Protein AF-A0A7Y5E1T5-F1 (afdb_monomer_lite)

Secondary structure (DSSP, 8-state):
-----EEES------TT-EEEEEEEEEEETTTEEEEEEEEEEEEPP-SHHHHHHHIIIIISTT--HHHHHHHHHHHGGGHHHHHHH-GGGGGGSTT--HHHHHHHHHHHHHHHHHHHHHHHHHHTT--HHHHHHHHHHHGGGHHHHHHH-GGGHHHHSTT--HHHHHHHHHHTT--TT-HHHHHHHH--

Structure (mmCIF, N/CA/C/O backbone):
data_AF-A0A7Y5E1T5-F1
#
_entry.id   AF-A0A7Y5E1T5-F1
#
loop_
_atom_site.group_PDB
_atom_site.id
_atom_site.type_symbol
_atom_site.label_atom_id
_atom_site.label_alt_id
_atom_site.label_comp_id
_atom_site.label_asym_id
_atom_site.label_entity_id
_atom_site.label_seq_id
_atom_site.pdbx_PDB_ins_code
_atom_site.Cartn_x
_atom_site.Cartn_y
_atom_site.Cartn_z
_atom_site.occupancy
_atom_site.B_iso_or_equiv
_atom_site.auth_seq_id
_atom_site.auth_comp_id
_atom_site.auth_asym_id
_atom_site.auth_atom_id
_atom_site.pdbx_PDB_model_num
ATOM 1 N N . MET A 1 1 ? 22.826 4.743 22.386 1.00 35.72 1 MET A N 1
ATOM 2 C CA . MET A 1 1 ? 22.720 5.719 21.277 1.00 35.72 1 MET A CA 1
ATOM 3 C C . MET A 1 1 ? 22.064 5.004 20.104 1.00 35.72 1 MET A C 1
ATOM 5 O O . MET A 1 1 ? 22.474 3.894 19.812 1.00 35.72 1 MET A O 1
ATOM 9 N N . LYS A 1 2 ? 20.980 5.535 19.522 1.00 45.78 2 LYS A N 1
ATOM 10 C CA . LYS A 1 2 ? 20.360 4.932 18.326 1.00 45.78 2 LYS A CA 1
ATOM 11 C C . LYS A 1 2 ? 21.084 5.485 17.104 1.00 45.78 2 LYS A C 1
ATOM 13 O O . LYS A 1 2 ? 20.938 6.677 16.843 1.00 45.78 2 LYS A O 1
ATOM 18 N N . ASP A 1 3 ? 21.814 4.642 16.381 1.00 60.47 3 ASP A N 1
ATOM 19 C CA . ASP A 1 3 ? 22.345 4.986 15.061 1.00 60.47 3 ASP A CA 1
ATOM 20 C C . ASP A 1 3 ? 21.178 5.340 14.139 1.00 60.47 3 ASP A C 1
ATOM 22 O O . ASP A 1 3 ? 20.366 4.497 13.750 1.00 60.47 3 ASP A O 1
ATOM 26 N N . ARG A 1 4 ? 21.027 6.635 13.865 1.00 72.38 4 ARG A N 1
ATOM 27 C CA . ARG A 1 4 ? 20.029 7.158 12.938 1.00 72.38 4 ARG A CA 1
ATOM 28 C C . ARG A 1 4 ? 20.691 7.273 11.574 1.00 72.38 4 ARG A C 1
ATOM 30 O O . ARG A 1 4 ? 21.606 8.067 11.406 1.00 72.38 4 ARG A O 1
ATOM 37 N N . VAL A 1 5 ? 20.204 6.501 10.610 1.00 81.19 5 VAL A N 1
ATOM 38 C CA . VAL A 1 5 ? 20.618 6.601 9.207 1.00 81.19 5 VAL A CA 1
ATOM 39 C C . VAL A 1 5 ? 19.628 7.496 8.468 1.00 81.19 5 VAL A C 1
ATOM 41 O O . VAL A 1 5 ? 18.416 7.277 8.538 1.00 81.19 5 VAL A O 1
ATOM 44 N N . THR A 1 6 ? 20.136 8.504 7.759 1.00 84.50 6 THR A N 1
ATOM 45 C CA . THR A 1 6 ? 19.318 9.371 6.902 1.00 84.50 6 THR A CA 1
ATOM 46 C C . THR A 1 6 ? 18.981 8.633 5.617 1.00 84.50 6 THR A C 1
ATOM 48 O O . THR A 1 6 ? 19.869 8.177 4.900 1.00 84.50 6 THR A O 1
ATOM 51 N N . VAL A 1 7 ? 17.693 8.521 5.313 1.00 85.56 7 VAL A N 1
ATOM 52 C CA . VAL A 1 7 ? 17.201 7.827 4.123 1.00 85.56 7 VAL A CA 1
ATOM 53 C C . VAL A 1 7 ? 16.749 8.855 3.090 1.00 85.56 7 VAL A C 1
ATOM 55 O O . VAL A 1 7 ? 15.948 9.733 3.408 1.00 85.56 7 VAL A O 1
ATOM 58 N N . VAL A 1 8 ? 17.250 8.745 1.858 1.00 85.50 8 VAL A N 1
ATOM 59 C CA . VAL A 1 8 ? 16.974 9.690 0.762 1.00 85.50 8 VAL A CA 1
ATOM 60 C C . VAL A 1 8 ? 16.458 8.972 -0.485 1.00 85.50 8 VAL A C 1
ATOM 62 O O . VAL A 1 8 ? 16.856 7.846 -0.782 1.00 85.50 8 VAL A O 1
ATOM 65 N N . GLY A 1 9 ? 15.587 9.633 -1.248 1.00 80.50 9 GLY A N 1
ATOM 66 C CA . GLY A 1 9 ? 15.014 9.108 -2.491 1.00 80.50 9 GLY A CA 1
ATOM 67 C C . GLY A 1 9 ? 13.487 9.059 -2.479 1.00 80.50 9 GLY A C 1
ATOM 68 O O . GLY A 1 9 ? 12.836 9.580 -1.577 1.00 80.50 9 GLY A O 1
ATOM 69 N N . THR A 1 10 ? 12.909 8.447 -3.511 1.00 76.56 10 THR A N 1
ATOM 70 C CA . THR A 1 10 ? 11.454 8.307 -3.644 1.00 76.56 10 THR A CA 1
ATOM 71 C C . THR A 1 10 ? 10.973 7.064 -2.904 1.00 76.56 10 THR A C 1
ATOM 73 O O . THR A 1 10 ? 11.422 5.956 -3.194 1.00 76.56 10 THR A O 1
ATOM 76 N N . MET A 1 11 ? 10.030 7.245 -1.985 1.00 71.06 11 MET A N 1
ATOM 77 C CA . MET A 1 11 ? 9.319 6.167 -1.298 1.00 71.06 11 MET A CA 1
ATOM 78 C C . MET A 1 11 ? 7.832 6.228 -1.662 1.00 71.06 11 MET A C 1
ATOM 80 O O . MET A 1 11 ? 7.339 7.326 -1.934 1.00 71.06 11 MET A O 1
ATOM 84 N N . PRO A 1 12 ? 7.111 5.088 -1.662 1.00 66.44 12 PRO A N 1
ATOM 85 C CA . PRO A 1 12 ? 5.653 5.116 -1.720 1.00 66.44 12 PRO A CA 1
ATOM 86 C C . PRO A 1 12 ? 5.092 5.947 -0.551 1.00 66.44 12 PRO A C 1
ATOM 88 O O . PRO A 1 12 ? 5.813 6.196 0.419 1.00 66.44 12 PRO A O 1
ATOM 91 N N . PRO A 1 13 ? 3.822 6.383 -0.604 1.00 65.50 13 PRO A N 1
ATOM 92 C CA . PRO A 1 13 ? 3.177 7.007 0.544 1.00 65.50 13 PRO A CA 1
ATOM 93 C C . PRO A 1 13 ? 3.252 6.054 1.741 1.00 65.50 13 PRO A C 1
ATOM 95 O O . PRO A 1 13 ? 2.673 4.972 1.710 1.00 65.50 13 PRO A O 1
ATOM 98 N N . LEU A 1 14 ? 4.013 6.432 2.767 1.00 69.56 14 LEU A N 1
ATOM 99 C CA . LEU A 1 14 ? 4.167 5.658 3.994 1.00 69.56 14 LEU A CA 1
ATOM 100 C C . LEU A 1 14 ? 3.465 6.413 5.123 1.00 69.56 14 LEU A C 1
ATOM 102 O O . LEU A 1 14 ? 3.930 7.492 5.504 1.00 69.56 14 LEU A O 1
ATOM 106 N N . PRO A 1 15 ? 2.359 5.882 5.667 1.00 63.88 15 PRO A N 1
ATOM 107 C CA . PRO A 1 15 ? 1.693 6.494 6.805 1.00 63.88 15 PRO A CA 1
ATOM 108 C C . PRO A 1 15 ? 2.629 6.587 8.015 1.00 63.88 15 PRO A C 1
ATOM 110 O O . PRO A 1 15 ? 3.468 5.708 8.243 1.00 63.88 15 PRO A O 1
ATOM 113 N N . SER A 1 16 ? 2.479 7.632 8.829 1.00 62.94 16 SER A N 1
ATOM 114 C CA . SER A 1 16 ? 3.271 7.768 10.056 1.00 62.94 16 SER A CA 1
ATOM 115 C C . SER A 1 16 ? 3.039 6.578 10.994 1.00 62.94 16 SER A C 1
ATOM 117 O O . SER A 1 16 ? 1.910 6.134 11.185 1.00 62.94 16 SER A O 1
ATOM 119 N N . GLY A 1 17 ? 4.115 6.047 11.581 1.00 62.16 17 GLY A N 1
ATOM 120 C CA . GLY A 1 17 ? 4.066 4.854 12.439 1.00 62.16 17 GLY A CA 1
ATOM 121 C C . GLY A 1 17 ? 4.188 3.520 11.695 1.00 62.16 17 GLY A C 1
ATOM 122 O O . GLY A 1 17 ? 4.316 2.481 12.343 1.00 62.16 17 GLY A O 1
ATOM 123 N N . THR A 1 18 ? 4.227 3.544 10.364 1.00 68.00 18 THR A N 1
ATOM 124 C CA . THR A 1 18 ? 4.447 2.358 9.535 1.00 68.00 18 THR A CA 1
ATOM 125 C C . THR A 1 18 ? 5.878 1.847 9.679 1.00 68.00 18 THR A C 1
ATOM 127 O O . THR A 1 18 ? 6.845 2.596 9.523 1.00 68.00 18 THR A O 1
ATOM 130 N N . ARG A 1 19 ? 6.036 0.549 9.963 1.00 73.25 19 ARG A N 1
ATOM 131 C CA . ARG A 1 19 ? 7.350 -0.100 9.910 1.00 73.25 19 ARG A CA 1
ATOM 132 C C . ARG A 1 19 ? 7.650 -0.470 8.470 1.00 73.25 19 ARG A C 1
ATOM 134 O O . ARG A 1 19 ? 6.838 -1.105 7.808 1.00 73.25 19 ARG A O 1
ATOM 141 N N . VAL A 1 20 ? 8.839 -0.126 8.001 1.00 77.25 20 VAL A N 1
ATOM 142 C CA . VAL A 1 20 ? 9.270 -0.441 6.641 1.00 77.25 20 VAL A CA 1
ATOM 143 C C . VAL A 1 20 ? 10.625 -1.120 6.648 1.00 77.25 20 VAL A C 1
ATOM 145 O O . VAL A 1 20 ? 11.505 -0.790 7.442 1.00 77.25 20 VAL A O 1
ATOM 148 N N . ARG A 1 21 ? 10.794 -2.075 5.740 1.00 80.31 21 ARG A N 1
ATOM 149 C CA . ARG A 1 21 ? 12.091 -2.610 5.351 1.00 80.31 21 ARG A CA 1
ATOM 150 C C . ARG A 1 21 ? 12.575 -1.817 4.149 1.00 80.31 21 ARG A C 1
ATOM 152 O O . ARG A 1 21 ? 11.933 -1.830 3.102 1.00 80.31 21 ARG A O 1
ATOM 159 N N . ILE A 1 22 ? 13.715 -1.157 4.300 1.00 84.38 22 ILE A N 1
ATOM 160 C CA . ILE A 1 22 ? 14.338 -0.373 3.235 1.00 84.38 22 ILE A CA 1
ATOM 161 C C . ILE A 1 22 ? 15.554 -1.135 2.722 1.00 84.38 22 ILE A C 1
ATOM 163 O O . ILE A 1 22 ? 16.387 -1.581 3.511 1.00 84.38 22 ILE A O 1
ATOM 167 N N . ARG A 1 23 ? 15.654 -1.288 1.401 1.00 82.81 23 ARG A N 1
ATOM 168 C CA . ARG A 1 23 ? 16.891 -1.684 0.723 1.00 82.81 23 ARG A CA 1
ATOM 169 C C . ARG A 1 23 ? 17.396 -0.495 -0.075 1.00 82.81 23 ARG A C 1
ATOM 171 O O . ARG A 1 23 ? 16.626 0.179 -0.760 1.00 82.81 23 ARG A O 1
ATOM 178 N N . GLY A 1 24 ? 18.691 -0.237 0.014 1.00 86.75 24 GLY A N 1
ATOM 179 C CA . GLY A 1 24 ? 19.297 0.934 -0.594 1.00 86.75 24 GLY A CA 1
ATOM 180 C C . GLY A 1 24 ? 20.801 0.803 -0.746 1.00 86.75 24 GLY A C 1
ATOM 181 O O . GLY A 1 24 ? 21.401 -0.157 -0.266 1.00 86.75 24 GLY A O 1
ATOM 182 N N . LEU A 1 25 ? 21.387 1.787 -1.418 1.00 85.12 25 LEU A N 1
ATOM 183 C CA . LEU A 1 25 ? 22.833 1.943 -1.527 1.00 85.12 25 LEU A CA 1
ATOM 184 C C . LEU A 1 25 ? 23.300 2.924 -0.463 1.00 85.12 25 LEU A C 1
ATOM 186 O O . LEU A 1 25 ? 22.704 3.990 -0.299 1.00 85.12 25 LEU A O 1
ATOM 190 N N . HIS A 1 26 ? 24.365 2.570 0.244 1.00 86.75 26 HIS A N 1
ATOM 191 C CA . HIS A 1 26 ? 25.031 3.508 1.131 1.00 86.75 26 HIS A CA 1
ATOM 192 C C . HIS A 1 26 ? 25.815 4.506 0.279 1.00 86.75 26 HIS A C 1
ATOM 194 O O . HIS A 1 26 ? 26.603 4.108 -0.579 1.00 86.75 26 HIS A O 1
ATOM 200 N N . VAL A 1 27 ? 25.566 5.794 0.483 1.00 86.69 27 VAL A N 1
ATOM 201 C CA . VAL A 1 27 ? 26.198 6.885 -0.260 1.00 86.69 27 VAL A CA 1
ATOM 202 C C . VAL A 1 27 ? 26.738 7.885 0.749 1.00 86.69 27 VAL A C 1
ATOM 204 O O . VAL A 1 27 ? 26.113 8.136 1.777 1.00 86.69 27 VAL A O 1
ATOM 207 N N . VAL A 1 28 ? 27.908 8.446 0.474 1.00 83.94 28 VAL A N 1
ATOM 208 C CA . VAL A 1 28 ? 28.471 9.528 1.282 1.00 83.94 28 VAL A CA 1
ATOM 209 C C . VAL A 1 28 ? 28.344 10.805 0.470 1.00 83.94 28 VAL A C 1
ATOM 211 O O . VAL A 1 28 ? 28.978 10.943 -0.573 1.00 83.94 28 VAL A O 1
ATOM 214 N N . ASP A 1 29 ? 27.482 11.706 0.926 1.00 80.75 29 ASP A N 1
ATOM 215 C CA . ASP A 1 29 ? 27.334 13.034 0.345 1.00 80.75 29 ASP A CA 1
ATOM 216 C C . ASP A 1 29 ? 28.339 13.995 0.993 1.00 80.75 29 ASP A C 1
ATOM 218 O O . ASP A 1 29 ? 28.502 14.009 2.215 1.00 80.75 29 ASP A O 1
ATOM 222 N N . ALA A 1 30 ? 29.012 14.814 0.183 1.00 76.88 30 ALA A N 1
ATOM 223 C CA . ALA A 1 30 ? 30.061 15.718 0.658 1.00 76.88 30 ALA A CA 1
ATOM 224 C C . ALA A 1 30 ? 29.550 16.796 1.634 1.00 76.88 30 ALA A C 1
ATOM 226 O O . ALA A 1 30 ? 30.324 17.313 2.437 1.00 76.88 30 ALA A O 1
ATOM 227 N N . LYS A 1 31 ? 28.256 17.137 1.579 1.00 81.25 31 LYS A N 1
ATOM 228 C CA . LYS A 1 31 ? 27.620 18.166 2.413 1.00 81.25 31 LYS A CA 1
ATOM 229 C C . LYS A 1 31 ? 26.794 17.568 3.552 1.00 81.25 31 LYS A C 1
ATOM 231 O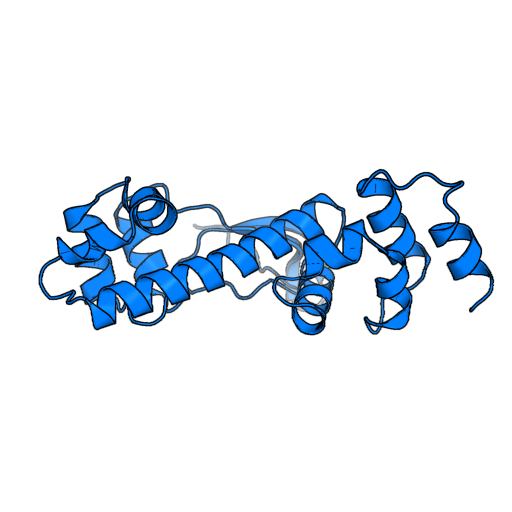 O . LYS A 1 31 ? 26.687 18.176 4.615 1.00 81.25 31 LYS A O 1
ATOM 236 N N . HIS A 1 32 ? 26.197 16.398 3.335 1.00 75.00 32 HIS A N 1
ATOM 237 C CA . HIS A 1 32 ? 25.220 15.795 4.247 1.00 75.00 32 HIS A CA 1
ATOM 238 C C . HIS A 1 32 ? 25.686 14.493 4.915 1.00 75.00 32 HIS A C 1
ATOM 240 O O . HIS A 1 32 ? 24.965 13.951 5.755 1.00 75.00 32 HIS A O 1
ATOM 246 N N . GLY A 1 33 ? 26.885 14.006 4.589 1.00 83.19 33 GLY A N 1
ATOM 247 C CA . GLY A 1 33 ? 27.471 12.816 5.195 1.00 83.19 33 GLY A CA 1
ATOM 248 C C . GLY A 1 33 ? 26.815 11.519 4.721 1.00 83.19 33 GLY A C 1
ATOM 249 O O . GLY A 1 33 ? 26.362 11.401 3.584 1.00 83.19 33 GLY A O 1
ATOM 250 N N . SER A 1 34 ? 26.805 10.505 5.587 1.00 86.62 34 SER A N 1
ATOM 251 C CA . SER A 1 34 ? 26.320 9.169 5.237 1.00 86.6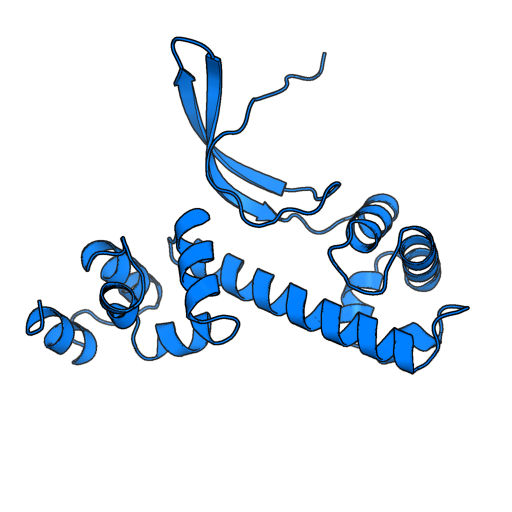2 34 SER A CA 1
ATOM 252 C C . SER A 1 34 ? 24.797 9.127 5.079 1.00 86.62 34 SER A C 1
ATOM 254 O O . SER A 1 34 ? 24.041 9.489 5.984 1.00 86.62 34 SER A O 1
ATOM 256 N N . GLN A 1 35 ? 24.349 8.664 3.915 1.00 89.88 35 GLN A N 1
ATOM 257 C CA . GLN A 1 35 ? 22.947 8.534 3.548 1.00 89.88 35 GLN A CA 1
ATOM 258 C C . GLN A 1 35 ? 22.677 7.162 2.932 1.00 89.88 35 GLN A C 1
ATOM 260 O O . GLN A 1 35 ? 23.523 6.569 2.263 1.00 89.88 35 GLN A O 1
ATOM 265 N N . LEU A 1 36 ? 21.456 6.668 3.108 1.00 87.88 36 LEU A N 1
ATOM 266 C CA . LEU A 1 36 ? 20.961 5.486 2.417 1.00 87.88 36 LEU A CA 1
ATOM 267 C C . LEU A 1 36 ? 20.043 5.923 1.273 1.00 87.88 36 LEU A C 1
ATOM 269 O O . LEU A 1 36 ? 18.921 6.379 1.504 1.00 87.88 36 LEU A O 1
ATOM 273 N N . LYS A 1 37 ? 20.505 5.763 0.031 1.00 86.50 37 LYS A N 1
ATOM 274 C CA . LYS A 1 37 ? 19.691 6.007 -1.163 1.00 86.50 37 LYS A CA 1
ATOM 275 C C . LYS A 1 37 ? 18.749 4.828 -1.391 1.00 86.50 37 LYS A C 1
ATOM 277 O O . LYS A 1 37 ? 19.206 3.719 -1.669 1.00 86.50 37 LYS A O 1
ATOM 282 N N . VAL A 1 38 ? 17.443 5.064 -1.280 1.00 87.12 38 VAL A N 1
ATOM 283 C CA . VAL A 1 38 ? 16.403 4.026 -1.379 1.00 87.12 38 VAL A CA 1
ATOM 284 C C . VAL A 1 38 ? 16.355 3.425 -2.782 1.00 87.12 38 VAL A C 1
ATOM 286 O O . VAL A 1 38 ? 16.214 4.144 -3.771 1.00 87.12 38 VAL A O 1
ATOM 289 N N . LEU A 1 39 ? 16.414 2.095 -2.852 1.00 77.88 39 LEU A N 1
ATOM 290 C CA . LEU A 1 39 ? 16.099 1.311 -4.048 1.00 77.88 39 LEU A CA 1
ATOM 291 C C . LEU A 1 39 ? 14.699 0.696 -3.944 1.00 77.88 39 LEU A C 1
ATOM 293 O O . LEU A 1 39 ? 13.920 0.762 -4.897 1.00 77.88 39 LEU A O 1
ATOM 297 N N . SER A 1 40 ? 14.362 0.151 -2.773 1.00 73.50 40 SER A N 1
ATOM 298 C CA . SER A 1 40 ? 13.023 -0.341 -2.461 1.00 73.50 40 SER A CA 1
ATOM 299 C C . SER A 1 40 ? 12.652 -0.075 -1.004 1.00 73.50 40 SER A C 1
ATOM 301 O O . SER A 1 40 ? 13.503 -0.043 -0.111 1.00 73.50 40 SER A O 1
ATOM 303 N N . ALA A 1 41 ? 11.357 0.116 -0.773 1.00 76.69 41 ALA A N 1
ATOM 304 C CA . ALA A 1 41 ? 10.769 0.228 0.550 1.00 76.69 41 ALA A CA 1
ATOM 305 C C . ALA A 1 41 ? 9.539 -0.678 0.586 1.00 76.69 41 ALA A C 1
ATOM 307 O O . ALA A 1 41 ? 8.572 -0.454 -0.144 1.00 76.69 41 ALA A O 1
ATOM 308 N N . THR A 1 42 ? 9.606 -1.714 1.416 1.00 69.12 42 THR A N 1
ATOM 309 C CA . THR A 1 42 ? 8.521 -2.672 1.611 1.00 69.12 42 THR A CA 1
ATOM 310 C C . THR A 1 42 ? 7.945 -2.467 2.993 1.00 69.12 42 THR A C 1
ATOM 312 O O . THR A 1 42 ? 8.663 -2.504 3.994 1.00 69.12 42 THR A O 1
ATOM 315 N N . GLU A 1 43 ? 6.643 -2.255 3.058 1.00 71.12 43 GLU A N 1
ATOM 316 C CA . GLU A 1 43 ? 5.960 -2.147 4.329 1.00 71.12 43 GLU A CA 1
ATOM 317 C C . GLU A 1 43 ? 5.953 -3.489 5.064 1.00 71.12 43 GLU A C 1
ATOM 319 O O . GLU A 1 43 ? 5.602 -4.527 4.506 1.00 71.12 43 GLU A O 1
ATOM 324 N N . LEU A 1 44 ? 6.365 -3.462 6.329 1.00 66.19 44 LEU A N 1
ATOM 325 C CA . LEU A 1 44 ? 6.263 -4.601 7.223 1.00 66.19 44 LEU A CA 1
ATOM 326 C C . LEU A 1 44 ? 4.949 -4.474 7.977 1.00 66.19 44 LEU A C 1
ATOM 328 O O . LEU A 1 44 ? 4.775 -3.541 8.765 1.00 66.19 44 LEU A O 1
ATOM 332 N N . GLY A 1 45 ? 4.059 -5.444 7.762 1.00 62.06 45 GLY A N 1
ATOM 333 C CA . GLY A 1 45 ? 2.825 -5.548 8.524 1.00 62.06 45 GLY A CA 1
ATOM 334 C C . GLY A 1 45 ? 3.096 -5.448 10.035 1.00 62.06 45 GLY A C 1
ATOM 335 O O . GLY A 1 45 ? 4.133 -5.917 10.539 1.00 62.06 45 GLY A O 1
ATOM 336 N N . PRO A 1 46 ? 2.214 -4.783 10.790 1.00 65.75 46 PRO A N 1
ATOM 337 C CA . PRO A 1 46 ? 2.329 -4.768 12.235 1.00 65.75 46 PRO A CA 1
ATOM 338 C C . PRO A 1 46 ? 2.208 -6.199 12.776 1.00 65.75 46 PRO A C 1
ATOM 340 O O . PRO A 1 46 ? 1.309 -6.946 12.418 1.00 65.75 46 PRO A O 1
ATOM 343 N N . SER A 1 47 ? 3.145 -6.578 13.642 1.00 68.69 47 SER A N 1
ATOM 344 C CA . SER A 1 47 ? 3.195 -7.894 14.299 1.00 68.69 47 SER A CA 1
ATOM 345 C C . SER A 1 47 ? 2.854 -7.797 15.788 1.00 68.69 47 SER A C 1
ATOM 347 O O . SER A 1 47 ? 3.111 -8.717 16.554 1.00 68.69 47 SER A O 1
ATOM 349 N N . THR A 1 48 ? 2.366 -6.633 16.217 1.00 81.94 48 THR A N 1
ATOM 350 C CA . THR A 1 48 ? 2.014 -6.318 17.601 1.00 81.94 48 THR A CA 1
ATOM 351 C C . THR A 1 48 ? 0.713 -5.526 17.610 1.00 81.94 48 THR A C 1
ATOM 353 O O . THR A 1 48 ? 0.442 -4.776 16.670 1.00 81.94 48 THR A O 1
ATOM 356 N N . LEU A 1 49 ? -0.060 -5.642 18.693 1.00 85.94 49 LEU A N 1
ATOM 357 C CA . LEU A 1 49 ? -1.316 -4.903 18.874 1.00 85.94 49 LEU A CA 1
ATOM 358 C C . LEU A 1 49 ? -1.098 -3.387 18.775 1.00 85.94 49 LEU A C 1
ATOM 360 O O . LEU A 1 49 ? -1.737 -2.714 17.977 1.00 85.94 49 LEU A O 1
ATOM 364 N N . HIS A 1 50 ? -0.083 -2.864 19.470 1.00 84.12 50 HIS A N 1
ATOM 365 C CA . HIS A 1 50 ? 0.264 -1.442 19.388 1.00 84.12 50 HIS A CA 1
ATOM 366 C C . HIS A 1 50 ? 0.652 -0.996 17.965 1.00 84.12 50 HIS A C 1
ATOM 368 O O . HIS A 1 50 ? 0.371 0.130 17.555 1.00 84.12 50 HIS A O 1
ATOM 374 N N . GLY A 1 51 ? 1.308 -1.874 17.199 1.00 81.12 51 GLY A N 1
ATOM 375 C CA . GLY A 1 51 ? 1.620 -1.616 15.797 1.00 81.12 51 GLY A CA 1
ATOM 376 C C . GLY A 1 51 ? 0.363 -1.549 14.930 1.00 81.12 51 GLY A C 1
ATOM 377 O O . GLY A 1 51 ? 0.279 -0.675 14.072 1.00 81.12 51 GLY A O 1
ATOM 378 N N . LEU A 1 52 ? -0.607 -2.439 15.170 1.00 86.12 52 LEU A N 1
ATOM 379 C CA . LEU A 1 52 ? -1.892 -2.462 14.465 1.00 86.12 52 LEU A CA 1
ATOM 380 C C . LEU A 1 52 ? -2.687 -1.186 14.732 1.00 86.12 52 LEU A C 1
ATOM 382 O O . LEU A 1 52 ? -3.152 -0.552 13.788 1.00 86.12 52 LEU A O 1
ATOM 386 N N . GLU A 1 53 ? -2.771 -0.765 15.996 1.00 90.12 53 GLU A N 1
ATOM 387 C CA . GLU A 1 53 ? -3.469 0.464 16.384 1.00 90.12 53 GLU A CA 1
ATOM 388 C C . GLU A 1 53 ? -2.867 1.692 15.701 1.00 90.12 53 GLU A C 1
ATOM 390 O O . GLU A 1 53 ? -3.589 2.502 15.116 1.00 90.12 53 GLU A O 1
ATOM 395 N N . LYS A 1 54 ? -1.533 1.823 15.732 1.00 85.12 54 LYS A N 1
ATOM 396 C CA . LYS A 1 54 ? -0.847 2.934 15.061 1.00 85.12 54 LYS A CA 1
ATOM 397 C C . LYS A 1 54 ? -1.056 2.912 13.560 1.00 85.12 54 LYS A C 1
ATOM 399 O O . LYS A 1 54 ? -1.311 3.960 12.980 1.00 85.12 54 LYS A O 1
ATOM 404 N N . TYR A 1 55 ? -0.939 1.743 12.943 1.00 84.00 55 TYR A N 1
ATOM 405 C CA . TYR A 1 55 ? -1.093 1.601 11.504 1.00 84.00 55 TYR A CA 1
ATOM 406 C C . TYR A 1 55 ? -2.516 1.963 11.056 1.00 84.00 55 TYR A C 1
ATOM 408 O O . TYR A 1 55 ? -2.676 2.817 10.187 1.00 84.00 55 TYR A O 1
ATOM 416 N N . LEU A 1 56 ? -3.550 1.417 11.700 1.00 88.50 56 LEU A N 1
ATOM 417 C CA . LEU A 1 56 ? -4.940 1.745 11.373 1.00 88.50 56 LEU A CA 1
ATOM 418 C C . LEU A 1 56 ? -5.281 3.211 11.676 1.00 88.50 56 LEU A C 1
ATOM 420 O O . LEU A 1 56 ? -5.970 3.855 10.893 1.00 88.50 56 LEU A O 1
ATOM 424 N N . GLY A 1 57 ? -4.764 3.759 12.779 1.00 88.50 57 GLY A N 1
ATOM 425 C CA . GLY A 1 57 ? -4.997 5.146 13.189 1.00 88.50 57 GLY A CA 1
ATOM 426 C C . GLY A 1 57 ? -4.142 6.190 12.464 1.00 88.50 57 GLY A C 1
ATOM 427 O O . GLY A 1 57 ? -4.296 7.380 12.734 1.00 88.50 57 GLY A O 1
ATOM 428 N N . SER A 1 58 ? -3.241 5.775 11.568 1.00 83.44 58 SER A N 1
ATOM 429 C CA . SER A 1 58 ? -2.304 6.658 10.853 1.00 83.44 58 SER A CA 1
ATOM 430 C C . SER A 1 58 ? -2.949 7.505 9.749 1.00 83.44 58 SER A C 1
ATOM 432 O O . SER A 1 58 ? -2.287 8.372 9.179 1.00 83.44 58 SER A O 1
ATOM 434 N N . GLY A 1 59 ? -4.220 7.242 9.427 1.00 80.38 59 GLY A N 1
ATOM 435 C CA . GLY A 1 59 ? -4.918 7.832 8.283 1.00 80.38 59 GLY A CA 1
ATOM 436 C C . GLY A 1 59 ? -4.805 7.015 6.992 1.00 80.38 59 GLY A C 1
ATOM 437 O O . GLY A 1 59 ? -5.331 7.442 5.971 1.00 80.38 59 GLY A O 1
ATOM 438 N N . ALA A 1 60 ? -4.167 5.837 7.032 1.00 76.19 60 ALA A N 1
ATOM 439 C CA . ALA A 1 60 ? -4.119 4.899 5.904 1.00 76.19 60 ALA A CA 1
ATOM 440 C C . ALA A 1 60 ? -5.506 4.366 5.501 1.00 76.19 60 ALA A C 1
ATOM 442 O O . ALA A 1 60 ? -5.743 4.059 4.335 1.00 76.19 60 ALA A O 1
ATOM 443 N N . VAL A 1 61 ? -6.418 4.262 6.473 1.00 85.75 61 VAL A N 1
ATOM 444 C CA . VAL A 1 61 ? -7.782 3.761 6.289 1.00 85.75 61 VAL A CA 1
ATOM 445 C C . VAL A 1 61 ? -8.760 4.874 6.643 1.00 85.75 61 VAL A C 1
ATOM 447 O O . VAL A 1 61 ? -8.863 5.301 7.797 1.00 85.75 61 VAL A O 1
ATOM 450 N N . SER A 1 62 ? -9.485 5.362 5.641 1.00 85.69 62 SER A N 1
ATOM 451 C CA . SER A 1 62 ? -10.505 6.385 5.824 1.00 85.69 62 SER A CA 1
ATOM 452 C C . SER A 1 62 ? -11.578 5.906 6.800 1.00 85.69 62 SER A C 1
ATOM 454 O O . SER A 1 62 ? -11.997 4.751 6.800 1.00 85.69 62 SER A O 1
ATOM 456 N N . GLY A 1 63 ? -12.015 6.806 7.678 1.00 85.62 63 GLY A N 1
ATOM 457 C CA . GLY A 1 63 ? -12.995 6.490 8.714 1.00 85.62 63 GLY A CA 1
ATOM 458 C C . GLY A 1 63 ? -12.422 5.838 9.977 1.00 85.62 63 GLY A C 1
ATOM 459 O O . GLY A 1 63 ? -13.176 5.733 10.953 1.00 85.62 63 GLY A O 1
ATOM 460 N N . VAL A 1 64 ? -11.122 5.499 10.009 1.00 92.88 64 VAL A N 1
ATOM 461 C CA . VAL A 1 64 ? -10.429 4.941 11.181 1.00 92.88 64 VAL A CA 1
ATOM 462 C C . VAL A 1 64 ? -9.456 5.959 11.785 1.00 92.88 64 VAL A C 1
ATOM 464 O O . VAL A 1 64 ? -8.308 6.096 11.380 1.00 92.88 64 VAL A O 1
ATOM 467 N N . GLY A 1 65 ? -9.924 6.691 12.798 1.00 90.88 65 GLY A N 1
ATOM 468 C CA . GLY A 1 65 ? -9.049 7.494 13.661 1.00 90.88 65 GLY A CA 1
ATOM 469 C C . GLY A 1 65 ? -8.464 6.670 14.820 1.00 90.88 65 GLY A C 1
ATOM 470 O O . GLY A 1 65 ? -8.930 5.553 15.058 1.00 90.88 65 GLY A O 1
ATOM 471 N N . PRO A 1 66 ? -7.535 7.229 15.623 1.00 91.81 66 PRO A N 1
ATOM 472 C CA . PRO A 1 66 ? -6.876 6.516 16.727 1.00 91.81 66 PRO A CA 1
ATOM 473 C C . PRO A 1 66 ? -7.841 5.819 17.698 1.00 91.81 66 PRO A C 1
ATOM 475 O O . PRO A 1 66 ? -7.587 4.703 18.140 1.00 91.81 66 PRO A O 1
ATOM 478 N N . LYS A 1 67 ? -8.994 6.443 17.983 1.00 94.56 67 LYS A N 1
ATOM 479 C CA . LYS A 1 67 ? -10.030 5.861 18.851 1.00 94.56 67 LYS A CA 1
ATOM 480 C C . LYS A 1 67 ? -10.658 4.601 18.251 1.00 94.56 67 LYS A C 1
ATOM 482 O O . LYS A 1 67 ? -10.836 3.621 18.961 1.00 94.56 67 LYS A O 1
ATOM 487 N N . TYR A 1 68 ? -11.004 4.622 16.963 1.00 94.69 68 TYR A N 1
ATOM 488 C CA . TYR A 1 68 ? -11.576 3.449 16.297 1.00 94.69 68 TYR A CA 1
ATOM 489 C C . TYR A 1 68 ? -10.519 2.376 16.056 1.00 94.69 68 TYR A C 1
ATOM 491 O O . TYR A 1 68 ? -10.817 1.208 16.258 1.00 94.69 68 TYR A O 1
ATOM 499 N N . ALA A 1 69 ? -9.288 2.764 15.717 1.00 94.25 69 ALA A N 1
ATOM 500 C CA . ALA A 1 69 ? -8.171 1.835 15.588 1.00 94.25 69 ALA A CA 1
ATOM 501 C C . ALA A 1 69 ? -7.983 1.007 16.865 1.00 94.25 69 ALA A C 1
ATOM 503 O O . ALA A 1 69 ? -7.931 -0.216 16.794 1.00 94.25 69 ALA A O 1
ATOM 504 N N . LYS A 1 70 ? -7.981 1.670 18.030 1.00 95.44 70 LYS A N 1
ATOM 505 C CA . LYS A 1 70 ? -7.922 1.001 19.331 1.00 95.44 70 LYS A CA 1
ATOM 506 C C . LYS A 1 70 ? -9.068 0.002 19.520 1.00 95.44 70 LYS A C 1
ATOM 508 O O . LYS A 1 70 ? -8.804 -1.159 19.783 1.00 95.44 70 LYS A O 1
ATOM 513 N N . ARG A 1 71 ? -10.320 0.412 19.292 1.00 96.81 71 ARG A N 1
ATOM 514 C CA . ARG A 1 71 ? -11.496 -0.468 19.472 1.00 96.81 71 ARG A CA 1
ATOM 515 C C . ARG A 1 71 ? -11.503 -1.672 18.530 1.00 96.81 71 ARG A C 1
ATOM 517 O O . ARG A 1 71 ? -11.867 -2.765 18.940 1.00 96.81 71 ARG A O 1
ATOM 524 N N . ILE A 1 72 ? -11.107 -1.473 17.273 1.00 96.25 72 ILE A N 1
ATOM 525 C CA . ILE A 1 72 ? -11.013 -2.551 16.279 1.00 96.25 72 ILE A CA 1
ATOM 526 C C . ILE A 1 72 ? -9.960 -3.574 16.726 1.00 96.25 72 ILE A C 1
ATOM 528 O O . ILE A 1 72 ? -10.220 -4.774 16.706 1.00 96.25 72 ILE A O 1
ATOM 532 N N . VAL A 1 73 ? -8.791 -3.106 17.176 1.00 95.31 73 VAL A N 1
ATOM 533 C CA . VAL A 1 73 ? -7.719 -3.991 17.654 1.00 95.31 73 VAL A CA 1
ATOM 534 C C . VAL A 1 73 ? -8.070 -4.643 18.992 1.00 95.31 73 VAL A C 1
ATOM 536 O O . VAL A 1 73 ? -7.713 -5.795 19.202 1.00 95.31 73 VAL A O 1
ATOM 539 N N . GLU A 1 74 ? -8.803 -3.969 19.876 1.00 95.75 74 GLU A N 1
ATOM 540 C CA . GLU A 1 74 ? -9.333 -4.570 21.108 1.00 95.75 74 GLU A CA 1
ATOM 541 C C . GLU A 1 74 ? -10.330 -5.699 20.805 1.00 95.75 74 GLU A C 1
ATOM 543 O O . GLU A 1 74 ? -10.293 -6.731 21.470 1.00 95.75 74 GLU A O 1
ATOM 548 N N . ALA A 1 75 ? -11.174 -5.538 19.780 1.00 96.88 75 ALA A N 1
ATOM 549 C CA . ALA A 1 75 ? -12.160 -6.544 19.391 1.00 96.88 75 ALA A CA 1
ATOM 550 C C . ALA A 1 75 ? -11.538 -7.766 18.690 1.00 96.88 75 ALA A C 1
ATOM 552 O O . ALA A 1 75 ? -11.923 -8.899 18.971 1.00 96.88 75 ALA A O 1
ATOM 553 N N . PHE A 1 76 ? -10.578 -7.557 17.780 1.00 95.94 76 PHE A N 1
ATOM 554 C CA . PHE A 1 76 ? -10.059 -8.630 16.913 1.00 95.94 76 PHE A CA 1
ATOM 555 C C . PHE A 1 76 ? -8.606 -9.027 17.187 1.00 95.94 76 PHE A C 1
ATOM 557 O O . PHE A 1 76 ? -8.107 -10.009 16.632 1.00 95.94 76 PHE A O 1
ATOM 564 N N . GLY A 1 77 ? -7.888 -8.281 18.023 1.00 93.38 77 GLY A N 1
ATOM 565 C CA . GLY A 1 77 ? -6.496 -8.551 18.361 1.00 93.38 77 GLY A CA 1
ATOM 566 C C . GLY A 1 77 ? -5.593 -8.638 17.128 1.00 93.38 77 GLY A C 1
ATOM 567 O O . GLY A 1 77 ? -5.685 -7.842 16.189 1.00 93.38 77 GLY A O 1
ATOM 568 N N . LEU A 1 78 ? -4.721 -9.649 17.100 1.00 89.69 78 LEU A N 1
ATOM 569 C CA . LEU A 1 78 ? -3.826 -9.907 15.964 1.00 89.69 78 LEU A CA 1
ATOM 570 C C . LEU A 1 78 ? -4.565 -10.375 14.699 1.00 89.69 78 LEU A C 1
ATOM 572 O O . LEU A 1 78 ? -3.993 -10.307 13.614 1.00 89.69 78 LEU A O 1
ATOM 576 N N . ALA A 1 79 ? -5.831 -10.793 14.811 1.00 91.81 79 ALA A N 1
ATOM 577 C CA . ALA A 1 79 ? -6.651 -11.167 13.662 1.00 91.81 79 ALA A CA 1
ATOM 578 C C . ALA A 1 79 ? -7.234 -9.953 12.920 1.00 91.81 79 ALA A C 1
ATOM 580 O O . ALA A 1 79 ? -7.852 -10.135 11.878 1.00 91.81 79 ALA A O 1
ATOM 581 N N . THR A 1 80 ? -7.017 -8.725 13.406 1.00 93.38 80 THR A N 1
ATOM 582 C CA . THR A 1 80 ? -7.590 -7.495 12.831 1.00 93.38 80 THR A CA 1
ATOM 583 C C . THR A 1 80 ? -7.411 -7.381 11.315 1.00 93.38 80 THR A C 1
ATOM 585 O O . THR A 1 80 ? -8.373 -7.089 10.614 1.00 93.38 80 THR A O 1
ATOM 588 N N . LEU A 1 81 ? -6.203 -7.623 10.792 1.00 89.19 81 LEU A N 1
ATOM 589 C CA . LEU A 1 81 ? -5.956 -7.516 9.346 1.00 89.19 81 LEU A CA 1
ATOM 590 C C . LEU A 1 81 ? -6.726 -8.580 8.564 1.00 89.19 81 LEU A C 1
ATOM 592 O O . LEU A 1 81 ? -7.351 -8.260 7.563 1.00 89.19 81 LEU A O 1
ATOM 596 N N . ARG A 1 82 ? -6.746 -9.815 9.078 1.00 91.38 82 ARG A N 1
ATOM 597 C CA . ARG A 1 82 ? -7.507 -10.924 8.495 1.00 91.38 82 ARG A CA 1
ATOM 598 C C . ARG A 1 82 ? -9.000 -10.608 8.454 1.00 91.38 82 ARG A C 1
ATOM 600 O O . ARG A 1 82 ? -9.627 -10.815 7.431 1.00 91.38 82 ARG A O 1
ATOM 607 N N . VAL A 1 83 ? -9.555 -10.052 9.533 1.00 95.12 83 VAL A N 1
ATOM 608 C CA . VAL A 1 83 ? -10.966 -9.631 9.579 1.00 95.12 83 VAL A CA 1
ATOM 609 C C . VAL A 1 83 ? -11.247 -8.546 8.541 1.00 95.12 83 VAL A C 1
ATOM 611 O O . VAL A 1 83 ? -12.229 -8.642 7.820 1.00 95.12 83 VAL A O 1
ATOM 614 N N . LEU A 1 84 ? -10.375 -7.545 8.409 1.00 92.62 84 LEU A N 1
ATOM 615 C CA . LEU A 1 84 ? -10.524 -6.508 7.381 1.00 92.62 84 LEU A CA 1
ATOM 616 C C . LEU A 1 84 ? -10.430 -7.067 5.947 1.00 92.62 84 LEU A C 1
ATOM 618 O O . LEU A 1 84 ? -11.054 -6.520 5.038 1.00 92.62 84 LEU A O 1
ATOM 622 N N . ASP A 1 85 ? -9.655 -8.135 5.749 1.00 88.56 85 ASP A N 1
ATOM 623 C CA . ASP A 1 85 ? -9.440 -8.777 4.451 1.00 88.56 85 ASP A CA 1
ATOM 624 C C . ASP A 1 85 ? -10.538 -9.775 4.058 1.00 88.56 85 ASP A C 1
ATOM 626 O O . ASP A 1 85 ? -10.910 -9.824 2.886 1.00 88.56 85 ASP A O 1
ATOM 630 N N . GLU A 1 86 ? -11.016 -10.579 5.008 1.00 93.00 86 GLU A N 1
ATOM 631 C CA . GLU A 1 86 ? -11.833 -11.776 4.757 1.00 93.00 86 GLU A CA 1
ATOM 632 C C . GLU A 1 86 ? -13.262 -11.657 5.296 1.00 93.00 86 GLU A C 1
ATOM 634 O O . GLU A 1 86 ? -14.182 -12.202 4.695 1.00 93.00 86 GLU A O 1
ATOM 639 N N . GLU A 1 87 ? -13.448 -10.956 6.418 1.00 95.31 87 GLU A N 1
ATOM 640 C CA . GLU A 1 87 ? -14.707 -10.905 7.180 1.00 95.31 87 GLU A CA 1
ATOM 641 C C . GLU A 1 87 ? -15.084 -9.442 7.551 1.00 95.31 87 GLU A C 1
ATOM 643 O O . GLU A 1 87 ? -15.354 -9.143 8.724 1.00 95.31 87 GLU A O 1
ATOM 648 N N . PRO A 1 88 ? -15.052 -8.463 6.613 1.00 94.00 88 PRO A N 1
ATOM 649 C CA . PRO A 1 88 ? -15.198 -7.041 6.945 1.00 94.00 88 PRO A CA 1
ATOM 650 C C . PRO A 1 88 ? -16.559 -6.693 7.569 1.00 94.00 88 PRO A C 1
ATOM 652 O O . PRO A 1 88 ? -16.676 -5.705 8.298 1.00 94.00 88 PRO A O 1
ATOM 655 N N . GLU A 1 89 ? -17.592 -7.505 7.349 1.00 94.25 89 GLU A N 1
ATOM 656 C CA . GLU A 1 89 ? -18.905 -7.378 7.986 1.00 94.25 89 GLU A CA 1
ATOM 657 C C . GLU A 1 89 ? -18.838 -7.434 9.517 1.00 94.25 89 GLU A C 1
ATOM 659 O O . GLU A 1 89 ? -19.650 -6.790 10.197 1.00 94.25 89 GLU A O 1
ATOM 664 N N . ARG A 1 90 ? -17.831 -8.126 10.063 1.00 96.88 90 ARG A N 1
ATOM 665 C CA . ARG A 1 90 ? -17.596 -8.234 11.505 1.00 96.88 90 ARG A CA 1
ATOM 666 C C . ARG A 1 90 ? -17.164 -6.931 12.137 1.00 96.88 90 ARG A C 1
ATOM 668 O O . ARG A 1 90 ? -17.320 -6.779 13.340 1.00 96.88 90 ARG A O 1
ATOM 675 N N . LEU A 1 91 ? -16.740 -5.930 11.360 1.00 96.75 91 LEU A N 1
ATOM 676 C CA . LEU A 1 91 ? -16.510 -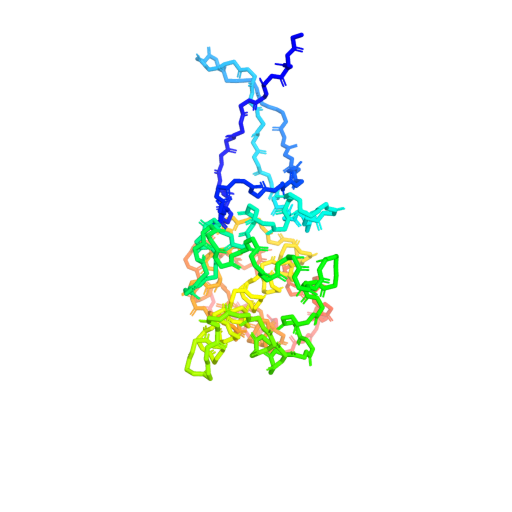4.575 11.877 1.00 96.75 91 LEU A CA 1
ATOM 677 C C . LEU A 1 91 ? -17.717 -4.023 12.651 1.00 96.75 91 LEU A C 1
ATOM 679 O O . LEU A 1 91 ? -17.539 -3.170 13.515 1.00 96.75 91 LEU A O 1
ATOM 683 N N . ARG A 1 92 ? -18.928 -4.528 12.384 1.00 96.31 92 ARG A N 1
ATOM 684 C CA . ARG A 1 92 ? -20.156 -4.184 13.114 1.00 96.31 92 ARG A CA 1
ATOM 685 C C . ARG A 1 92 ? -20.228 -4.738 14.544 1.00 96.31 92 ARG A C 1
ATOM 687 O O . ARG A 1 92 ? -21.054 -4.260 15.315 1.00 96.31 92 ARG A O 1
ATOM 694 N N . GLU A 1 93 ? -19.399 -5.721 14.894 1.00 95.81 93 GLU A N 1
ATOM 695 C CA . GLU A 1 93 ? -19.213 -6.213 16.270 1.00 95.81 93 GLU A CA 1
ATOM 696 C C . GLU A 1 93 ? -18.502 -5.165 17.142 1.00 95.81 93 GLU A C 1
ATOM 698 O O . GLU A 1 93 ? -18.648 -5.156 18.363 1.00 95.81 93 GLU A O 1
ATOM 703 N N . VAL A 1 94 ? -17.747 -4.251 16.520 1.00 96.50 94 VAL A N 1
ATOM 704 C CA . VAL A 1 94 ? -17.027 -3.194 17.227 1.00 96.50 94 VAL A CA 1
ATOM 705 C C . VAL A 1 94 ? -18.004 -2.103 17.639 1.00 96.50 94 VAL A C 1
ATOM 707 O O . VAL A 1 94 ? -18.656 -1.456 16.816 1.00 96.50 94 VAL A O 1
ATOM 710 N N . GLU A 1 95 ? -18.059 -1.845 18.940 1.00 92.75 95 GLU A N 1
ATOM 711 C CA . GLU A 1 95 ? -18.921 -0.819 19.506 1.00 92.75 95 GLU A CA 1
ATOM 712 C C . GLU A 1 95 ? -18.702 0.542 18.799 1.00 92.75 95 GLU A C 1
ATOM 714 O O . GLU A 1 95 ? -17.579 0.981 18.535 1.00 92.75 95 GLU A O 1
ATOM 719 N N . GLY A 1 96 ? -19.792 1.224 18.440 1.00 92.00 96 GLY A N 1
ATOM 720 C CA . GLY A 1 96 ? -19.761 2.495 17.707 1.00 92.00 96 GLY A CA 1
ATOM 721 C C . GLY A 1 96 ? -19.455 2.400 16.204 1.00 92.00 96 GLY A C 1
ATOM 722 O O . GLY A 1 96 ? -19.459 3.438 15.538 1.00 92.00 96 GLY A O 1
ATOM 723 N N . ILE A 1 97 ? -19.227 1.208 15.643 1.00 95.06 97 ILE A N 1
ATOM 724 C CA . ILE A 1 97 ? -19.130 1.002 14.191 1.00 95.06 97 ILE A CA 1
ATOM 725 C C . ILE A 1 97 ? -20.471 0.474 13.661 1.00 95.06 97 ILE A C 1
ATOM 727 O O . ILE A 1 97 ? -20.760 -0.716 13.652 1.00 95.06 97 ILE A O 1
ATOM 731 N N . GLY A 1 98 ? -21.319 1.394 13.194 1.00 93.75 98 GLY A N 1
ATOM 732 C CA . GLY A 1 98 ? -22.547 1.048 12.471 1.00 93.75 98 GLY A CA 1
ATOM 733 C C . GLY A 1 98 ? -22.286 0.675 11.006 1.00 93.75 98 GLY A C 1
ATOM 734 O O . GLY A 1 98 ? -21.214 0.956 10.471 1.00 93.75 98 GLY A O 1
ATOM 735 N N . ARG A 1 99 ? -23.303 0.129 10.321 1.00 94.06 99 ARG A N 1
ATOM 736 C CA . ARG A 1 99 ? -23.220 -0.361 8.925 1.00 94.06 99 ARG A CA 1
ATOM 737 C C . ARG A 1 99 ? -22.497 0.599 7.973 1.00 94.06 99 ARG A C 1
ATOM 739 O O . ARG A 1 99 ? -21.486 0.228 7.406 1.00 94.06 99 ARG A O 1
ATOM 746 N N . ARG A 1 100 ? -22.941 1.860 7.872 1.00 92.94 100 ARG A N 1
ATOM 747 C CA . ARG A 1 100 ? -22.323 2.854 6.966 1.00 92.94 100 ARG A CA 1
ATOM 748 C C . ARG A 1 100 ? -20.823 3.042 7.207 1.00 92.94 100 ARG A C 1
ATOM 750 O O . ARG A 1 100 ? -20.065 3.262 6.269 1.00 92.94 100 ARG A O 1
ATOM 757 N N . LYS A 1 101 ? -20.400 3.002 8.473 1.00 93.06 101 LYS A N 1
ATOM 758 C CA . LYS A 1 101 ? -18.996 3.177 8.845 1.00 93.06 101 LYS A CA 1
ATOM 759 C C . LYS A 1 101 ? -18.196 1.904 8.586 1.00 93.06 101 LYS A C 1
ATOM 761 O O . LYS A 1 101 ? -17.083 2.030 8.099 1.00 93.06 101 LYS A O 1
ATOM 766 N N . ALA A 1 102 ? -18.766 0.728 8.852 1.00 95.00 102 ALA A N 1
ATOM 767 C CA . ALA A 1 102 ? -18.168 -0.546 8.457 1.00 95.00 102 ALA A CA 1
ATOM 768 C C . ALA A 1 102 ? -17.922 -0.585 6.940 1.00 95.00 102 ALA A C 1
ATOM 770 O O . ALA A 1 102 ? -16.786 -0.804 6.536 1.00 95.00 102 ALA A O 1
ATOM 771 N N . ASP A 1 103 ? -18.935 -0.237 6.136 1.00 93.56 103 ASP A N 1
ATOM 772 C CA . ASP A 1 103 ? -18.841 -0.171 4.670 1.00 93.56 103 ASP A CA 1
ATOM 773 C C . ASP A 1 103 ? -17.703 0.784 4.238 1.00 93.56 103 ASP A C 1
ATOM 775 O O . ASP A 1 103 ? -16.802 0.399 3.502 1.00 93.56 103 ASP A O 1
ATOM 779 N N . THR A 1 104 ? -17.651 2.000 4.803 1.00 93.50 104 THR A N 1
ATOM 780 C CA . THR A 1 104 ? -16.583 2.981 4.498 1.00 93.50 104 THR A CA 1
ATOM 781 C C . THR A 1 104 ? -15.180 2.464 4.838 1.00 93.50 104 THR A C 1
ATOM 783 O O . THR A 1 104 ? -14.228 2.693 4.089 1.00 93.50 104 THR A O 1
ATOM 786 N N . ILE A 1 105 ? -15.030 1.810 5.994 1.00 94.31 105 ILE A N 1
ATOM 787 C CA . ILE A 1 105 ? -13.742 1.273 6.449 1.00 94.31 105 ILE A CA 1
ATOM 788 C C . ILE A 1 105 ? -13.311 0.123 5.537 1.00 94.31 105 ILE A C 1
ATOM 790 O O . ILE A 1 105 ? -12.152 0.093 5.128 1.00 94.31 105 ILE A O 1
ATOM 794 N N . ALA A 1 106 ? -14.232 -0.783 5.200 1.00 93.06 106 ALA A N 1
ATOM 795 C CA . ALA A 1 106 ? -13.979 -1.919 4.321 1.00 93.06 106 ALA A CA 1
ATOM 796 C C . ALA A 1 106 ? -13.565 -1.463 2.914 1.00 93.06 106 ALA A C 1
ATOM 798 O O . ALA A 1 106 ? -12.527 -1.896 2.414 1.00 93.06 106 ALA A O 1
ATOM 799 N N . ASP A 1 107 ? -14.296 -0.517 2.322 1.00 91.38 107 ASP A N 1
ATOM 800 C CA . ASP A 1 107 ? -13.974 0.030 0.999 1.00 91.38 107 ASP A CA 1
ATOM 801 C C . ASP A 1 107 ? -12.598 0.706 0.996 1.00 91.38 107 ASP A C 1
ATOM 803 O O . ASP A 1 107 ? -11.769 0.481 0.109 1.00 91.38 107 ASP A O 1
ATOM 807 N N . SER A 1 108 ? -12.310 1.507 2.029 1.00 90.38 108 SER A N 1
ATOM 808 C CA . SER A 1 108 ? -11.006 2.154 2.156 1.00 90.38 108 SER A CA 1
ATOM 809 C C . SER A 1 108 ? -9.878 1.149 2.383 1.00 90.38 108 SER A C 1
ATOM 811 O O . SER A 1 108 ? -8.771 1.372 1.888 1.00 90.38 108 SER A O 1
ATOM 813 N N . TRP A 1 109 ? -10.132 0.078 3.136 1.00 90.94 109 TRP A N 1
ATOM 814 C CA . TRP A 1 109 ? -9.168 -0.990 3.371 1.00 90.94 109 TRP A CA 1
ATOM 815 C C . TRP A 1 109 ? -8.818 -1.707 2.069 1.00 90.94 109 TRP A C 1
ATOM 817 O O . TRP A 1 109 ? -7.640 -1.806 1.717 1.00 90.94 109 TRP A O 1
ATOM 827 N N . GLN A 1 110 ? -9.837 -2.118 1.312 1.00 87.44 110 GLN A N 1
ATOM 828 C CA . GLN A 1 110 ? -9.676 -2.787 0.022 1.00 87.44 110 GLN A CA 1
ATOM 829 C C . GLN A 1 110 ? -8.943 -1.898 -0.987 1.00 87.44 110 GLN A C 1
ATOM 831 O O . GLN A 1 110 ? -7.992 -2.341 -1.634 1.00 87.44 110 GLN A O 1
ATOM 836 N N . ALA A 1 111 ? -9.298 -0.612 -1.064 1.00 83.06 111 ALA A N 1
ATOM 837 C CA . ALA A 1 111 ? -8.601 0.337 -1.927 1.00 83.06 111 ALA A CA 1
ATOM 838 C C . ALA A 1 111 ? -7.112 0.466 -1.560 1.00 83.06 111 ALA A C 1
ATOM 840 O O . ALA A 1 111 ? -6.252 0.414 -2.443 1.00 83.06 111 ALA A O 1
ATOM 841 N N . HIS A 1 112 ? -6.799 0.590 -0.265 1.00 81.94 112 HIS A N 1
ATOM 842 C CA . HIS A 1 112 ? -5.422 0.687 0.222 1.00 81.94 112 HIS A CA 1
ATOM 843 C C . HIS A 1 112 ? -4.623 -0.600 -0.038 1.00 81.94 112 HIS A C 1
ATOM 845 O O . HIS A 1 112 ? -3.457 -0.545 -0.442 1.00 81.94 112 HIS A O 1
ATOM 851 N N . ARG A 1 113 ? -5.248 -1.769 0.144 1.00 81.62 113 ARG A N 1
ATOM 852 C CA . ARG A 1 113 ? -4.643 -3.068 -0.168 1.00 81.62 113 ARG A CA 1
ATOM 853 C C . ARG A 1 113 ? -4.335 -3.201 -1.654 1.00 81.62 113 ARG A C 1
ATOM 855 O O . ARG A 1 113 ? -3.210 -3.550 -1.993 1.00 81.62 113 ARG A O 1
ATOM 862 N N . ALA A 1 114 ? -5.266 -2.841 -2.533 1.00 79.75 114 ALA A N 1
ATOM 863 C CA . ALA A 1 114 ? -5.037 -2.900 -3.973 1.00 79.75 114 ALA A CA 1
ATOM 864 C C . ALA A 1 114 ? -3.843 -2.026 -4.403 1.00 79.75 114 ALA A C 1
ATOM 866 O O . ALA A 1 114 ? -3.028 -2.450 -5.222 1.00 79.75 114 ALA A O 1
ATOM 867 N N . VAL A 1 115 ? -3.673 -0.838 -3.803 1.00 80.81 115 VAL A N 1
ATOM 868 C CA . VAL A 1 115 ? -2.472 -0.010 -4.026 1.00 80.81 115 VAL A CA 1
ATOM 869 C C . VAL A 1 115 ? -1.212 -0.760 -3.597 1.00 80.81 115 VAL A C 1
ATOM 871 O O . VAL A 1 115 ? -0.242 -0.825 -4.354 1.00 80.81 115 VAL A O 1
ATOM 874 N N . ARG A 1 116 ? -1.214 -1.337 -2.390 1.00 78.56 116 ARG A N 1
ATOM 875 C CA . ARG A 1 116 ? -0.073 -2.087 -1.850 1.00 78.56 116 ARG A CA 1
ATOM 876 C C . ARG A 1 116 ? 0.291 -3.275 -2.736 1.00 78.56 116 ARG A C 1
ATOM 878 O O . ARG A 1 116 ? 1.468 -3.432 -3.054 1.00 78.56 116 ARG A O 1
ATOM 885 N N . ASP A 1 117 ? -0.690 -4.063 -3.157 1.00 81.88 117 ASP A N 1
ATOM 886 C CA . ASP A 1 117 ? -0.481 -5.266 -3.963 1.00 81.88 117 ASP A CA 1
ATOM 887 C C . ASP A 1 117 ? 0.122 -4.911 -5.327 1.00 81.88 117 ASP A C 1
ATOM 889 O O . ASP A 1 117 ? 1.103 -5.529 -5.749 1.00 81.88 117 ASP A O 1
ATOM 893 N N . VAL A 1 118 ? -0.359 -3.835 -5.963 1.00 83.81 118 VAL A N 1
ATOM 894 C CA . VAL A 1 118 ? 0.258 -3.295 -7.185 1.00 83.81 118 VAL A CA 1
ATOM 895 C C . VAL A 1 118 ? 1.708 -2.872 -6.928 1.00 83.81 118 VAL A C 1
ATOM 897 O O . VAL A 1 118 ? 2.599 -3.226 -7.700 1.00 83.81 118 VAL A O 1
ATOM 900 N N . MET A 1 119 ? 1.986 -2.139 -5.844 1.00 81.69 119 MET A N 1
ATOM 901 C CA . MET A 1 119 ? 3.352 -1.690 -5.533 1.00 81.69 119 MET A CA 1
ATOM 902 C C . MET A 1 119 ? 4.302 -2.864 -5.289 1.00 81.69 119 MET A C 1
ATOM 904 O O . MET A 1 119 ? 5.425 -2.853 -5.797 1.00 81.69 119 MET A O 1
ATOM 908 N N . VAL A 1 120 ? 3.860 -3.873 -4.533 1.00 81.69 120 VAL A N 1
ATOM 909 C CA . VAL A 1 120 ? 4.635 -5.089 -4.251 1.00 81.69 120 VAL A CA 1
ATOM 910 C C . VAL A 1 120 ? 4.901 -5.852 -5.542 1.00 81.69 120 VAL A C 1
ATOM 912 O O . VAL A 1 120 ? 6.048 -6.218 -5.798 1.00 81.69 120 VAL A O 1
ATOM 915 N N . PHE A 1 121 ? 3.881 -6.024 -6.384 1.00 84.69 121 PHE A N 1
ATOM 916 C CA . PHE A 1 121 ? 4.015 -6.680 -7.679 1.00 84.69 121 PHE A CA 1
ATOM 917 C C . PHE A 1 121 ? 5.051 -5.981 -8.563 1.00 84.69 121 PHE A C 1
ATOM 919 O O . PHE A 1 121 ? 5.992 -6.617 -9.031 1.00 84.69 121 PHE A O 1
ATOM 926 N N . LEU A 1 122 ? 4.931 -4.665 -8.751 1.00 84.75 122 LEU A N 1
ATOM 927 C CA . LEU A 1 122 ? 5.845 -3.904 -9.605 1.00 84.75 122 LEU A CA 1
ATOM 928 C C . LEU A 1 122 ? 7.287 -3.960 -9.089 1.00 84.75 122 LEU A C 1
ATOM 930 O O . LEU A 1 122 ? 8.220 -4.130 -9.874 1.00 84.75 122 LEU A O 1
ATOM 934 N N . GLN A 1 123 ? 7.479 -3.860 -7.771 1.00 82.88 123 GLN A N 1
ATOM 935 C CA . GLN A 1 123 ? 8.808 -3.954 -7.167 1.00 82.88 123 GLN A CA 1
ATOM 936 C C . GLN A 1 123 ? 9.411 -5.356 -7.294 1.00 82.88 123 GLN A C 1
ATOM 938 O O . GLN A 1 123 ? 10.600 -5.472 -7.594 1.00 82.88 123 GLN A O 1
ATOM 943 N N . ALA A 1 124 ? 8.607 -6.413 -7.131 1.00 80.94 124 ALA A N 1
ATOM 944 C CA . ALA A 1 124 ? 9.043 -7.792 -7.356 1.00 80.94 124 ALA A CA 1
ATOM 945 C C . ALA A 1 124 ? 9.513 -8.020 -8.804 1.00 80.94 124 ALA A C 1
ATOM 947 O O . ALA A 1 124 ? 10.443 -8.787 -9.036 1.00 80.94 124 ALA A O 1
ATOM 948 N N . HIS A 1 125 ? 8.940 -7.281 -9.757 1.00 83.81 125 HIS A N 1
ATOM 949 C CA . HIS A 1 125 ? 9.282 -7.329 -11.181 1.00 83.81 125 HIS A CA 1
ATOM 950 C C . HIS A 1 125 ? 10.364 -6.312 -11.593 1.00 83.81 125 HIS A C 1
ATOM 952 O O . HIS A 1 125 ? 10.600 -6.087 -12.782 1.00 83.81 125 HIS A O 1
ATOM 958 N N . GLY A 1 126 ? 11.066 -5.721 -10.619 1.00 78.38 126 GLY A N 1
ATOM 959 C CA . GLY A 1 126 ? 12.250 -4.891 -10.854 1.00 78.38 126 GLY A CA 1
ATOM 960 C C . GLY A 1 126 ? 11.968 -3.402 -11.063 1.00 78.38 126 GLY A C 1
ATOM 961 O O . GLY A 1 126 ? 12.872 -2.663 -11.473 1.00 78.38 126 GLY A O 1
ATOM 962 N N . ALA A 1 127 ? 10.750 -2.930 -10.778 1.00 84.25 127 ALA A N 1
ATOM 963 C CA . ALA A 1 127 ? 10.470 -1.501 -10.732 1.00 84.25 127 ALA A CA 1
ATOM 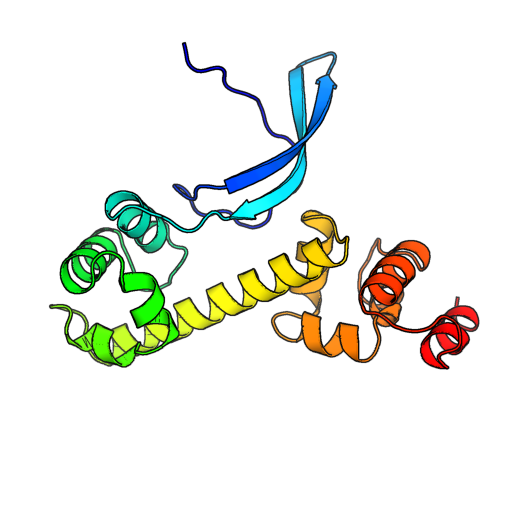964 C C . ALA A 1 127 ? 11.015 -0.879 -9.437 1.00 84.25 127 ALA A C 1
ATOM 966 O O . ALA A 1 127 ? 10.773 -1.370 -8.336 1.00 84.25 127 ALA A O 1
ATOM 967 N N . SER A 1 128 ? 11.713 0.254 -9.546 1.00 82.81 128 SER A N 1
ATOM 968 C CA . SER A 1 128 ? 12.033 1.064 -8.366 1.00 82.81 128 SER A CA 1
ATOM 969 C C . SER A 1 128 ? 10.756 1.638 -7.744 1.00 82.81 128 SER A C 1
ATOM 971 O O . SER A 1 128 ? 9.746 1.799 -8.431 1.00 82.81 128 SER A O 1
ATOM 973 N N . ALA A 1 129 ? 10.797 2.023 -6.465 1.00 76.94 129 ALA A N 1
ATOM 974 C CA . ALA A 1 129 ? 9.646 2.624 -5.780 1.00 76.94 129 ALA A CA 1
ATOM 975 C C . ALA A 1 129 ? 9.048 3.830 -6.541 1.00 76.94 129 ALA A C 1
ATOM 977 O O . ALA A 1 129 ? 7.835 3.915 -6.728 1.00 76.94 129 ALA A O 1
ATOM 978 N N . GLY A 1 130 ? 9.897 4.727 -7.054 1.00 83.25 130 GLY A N 1
ATOM 979 C CA . GLY A 1 130 ? 9.448 5.871 -7.854 1.00 83.25 130 GLY A CA 1
ATOM 980 C C . GLY A 1 130 ? 8.874 5.488 -9.223 1.00 83.25 130 GLY A C 1
ATOM 981 O O . GLY A 1 130 ? 7.972 6.157 -9.726 1.00 83.25 130 GLY A O 1
ATOM 982 N N . LEU A 1 131 ? 9.356 4.401 -9.836 1.00 85.75 131 LEU A N 1
ATOM 983 C CA . LEU A 1 131 ? 8.751 3.862 -11.054 1.00 85.75 131 LEU A CA 1
ATOM 984 C C . LEU A 1 131 ? 7.381 3.243 -10.757 1.00 85.75 131 LEU A C 1
ATOM 986 O O . LEU A 1 131 ? 6.414 3.595 -11.426 1.00 85.75 131 LEU A O 1
ATOM 990 N N . ALA A 1 132 ? 7.284 2.406 -9.724 1.00 85.69 132 ALA A N 1
ATOM 991 C CA . ALA A 1 132 ? 6.032 1.784 -9.306 1.00 85.69 132 ALA A CA 1
ATOM 992 C C . ALA A 1 132 ? 4.947 2.834 -9.007 1.00 85.69 132 ALA A C 1
ATOM 994 O O . ALA A 1 132 ? 3.819 2.706 -9.474 1.00 85.69 132 ALA A O 1
ATOM 995 N N . MET A 1 133 ? 5.315 3.939 -8.346 1.00 84.25 133 MET A N 1
ATOM 996 C CA . MET A 1 133 ? 4.419 5.079 -8.135 1.00 84.25 133 MET A CA 1
ATOM 997 C C . MET A 1 133 ? 3.911 5.721 -9.425 1.00 84.25 133 MET A C 1
ATOM 999 O O . MET A 1 133 ? 2.727 6.035 -9.518 1.00 84.25 133 MET A O 1
ATOM 1003 N N . ARG A 1 134 ? 4.780 5.943 -10.419 1.00 87.62 134 ARG A N 1
ATOM 1004 C CA . ARG A 1 134 ? 4.362 6.528 -11.705 1.00 87.62 134 ARG A CA 1
ATOM 1005 C C . ARG A 1 134 ? 3.425 5.596 -12.468 1.00 87.62 134 ARG A C 1
ATOM 1007 O O . ARG A 1 134 ? 2.423 6.062 -13.000 1.00 87.62 134 ARG A O 1
ATOM 1014 N N . ILE A 1 135 ? 3.727 4.299 -12.472 1.00 88.75 135 ILE A N 1
ATOM 1015 C CA . ILE A 1 135 ? 2.883 3.270 -13.090 1.00 88.75 135 ILE A CA 1
ATOM 1016 C C . ILE A 1 135 ? 1.512 3.235 -12.408 1.00 88.75 135 ILE A C 1
ATOM 1018 O O . ILE A 1 135 ? 0.491 3.337 -13.082 1.00 88.75 135 ILE A O 1
ATOM 1022 N N . PHE A 1 136 ? 1.478 3.180 -11.073 1.00 87.25 136 PHE A N 1
ATOM 1023 C CA . PHE A 1 136 ? 0.226 3.201 -10.318 1.00 87.25 136 PHE A CA 1
ATOM 1024 C C . PHE A 1 136 ? -0.562 4.497 -10.548 1.00 87.25 136 PHE A C 1
ATOM 1026 O O . PHE A 1 136 ? -1.770 4.454 -10.732 1.00 87.25 136 PHE A O 1
ATOM 1033 N N . LYS A 1 137 ? 0.097 5.660 -10.616 1.00 86.06 137 LYS A N 1
ATOM 1034 C CA . LYS A 1 137 ? -0.585 6.927 -10.925 1.00 86.06 137 LYS A CA 1
ATOM 1035 C C . LYS A 1 137 ? -1.236 6.922 -12.315 1.00 86.06 137 LYS A C 1
ATOM 1037 O O . LYS A 1 137 ? -2.234 7.608 -12.509 1.00 86.06 137 LYS A O 1
ATOM 1042 N N . ARG A 1 138 ? -0.671 6.183 -13.276 1.00 90.44 138 ARG A N 1
ATOM 1043 C CA . ARG A 1 138 ? -1.189 6.086 -14.648 1.00 90.44 138 ARG A CA 1
ATOM 1044 C C . ARG A 1 138 ? -2.307 5.052 -14.790 1.00 90.44 138 ARG A C 1
ATOM 1046 O O . ARG A 1 138 ? -3.270 5.327 -15.495 1.00 90.44 138 ARG A O 1
ATOM 1053 N N . TYR A 1 139 ? -2.177 3.893 -14.148 1.00 89.50 139 TYR A N 1
ATOM 1054 C CA . TYR A 1 139 ? -3.065 2.743 -14.368 1.00 89.50 139 TYR A CA 1
ATOM 1055 C C . TYR A 1 139 ? -3.915 2.345 -13.156 1.00 89.50 139 TYR A C 1
ATOM 1057 O O . TYR A 1 139 ? -4.800 1.507 -13.278 1.00 89.50 139 TYR A O 1
ATOM 1065 N N . GLY A 1 140 ? -3.659 2.909 -11.979 1.00 87.31 140 GLY A N 1
ATOM 1066 C CA . GLY A 1 140 ? -4.363 2.566 -10.747 1.00 87.31 140 GLY A CA 1
ATOM 1067 C C . GLY A 1 140 ? -4.284 1.074 -10.421 1.00 87.31 140 GLY A C 1
ATOM 1068 O O . GLY A 1 140 ? -3.222 0.453 -10.502 1.00 87.31 140 GLY A O 1
ATOM 1069 N N . GLN A 1 141 ? -5.429 0.502 -10.049 1.00 84.31 141 GLN A N 1
ATOM 1070 C CA . GLN A 1 141 ? -5.565 -0.915 -9.699 1.00 84.31 141 GLN A CA 1
ATOM 1071 C C . GLN A 1 141 ? -5.411 -1.845 -10.918 1.00 84.31 141 GLN A C 1
ATOM 1073 O O . GLN A 1 141 ? -4.985 -2.988 -10.765 1.00 84.31 141 GLN A O 1
ATOM 1078 N N . ASP A 1 142 ? -5.658 -1.343 -12.134 1.00 87.75 142 ASP A N 1
ATOM 1079 C CA . ASP A 1 142 ? -5.503 -2.095 -13.385 1.00 87.75 142 ASP A CA 1
ATOM 1080 C C . ASP A 1 142 ? -4.041 -2.307 -13.799 1.00 87.75 142 ASP A C 1
ATOM 1082 O O . ASP A 1 142 ? -3.773 -3.064 -14.732 1.00 87.75 142 ASP A O 1
ATOM 1086 N N . ALA A 1 143 ? -3.080 -1.672 -13.116 1.00 88.81 143 ALA A N 1
ATOM 1087 C CA . ALA A 1 143 ? -1.665 -1.727 -13.478 1.00 88.81 143 ALA A CA 1
ATOM 1088 C C . ALA A 1 143 ? -1.159 -3.163 -13.682 1.00 88.81 143 ALA A C 1
ATOM 1090 O O . ALA A 1 143 ? -0.491 -3.443 -14.670 1.00 88.81 143 ALA A O 1
ATOM 1091 N N . VAL A 1 144 ? -1.496 -4.088 -12.781 1.00 86.31 144 VAL A N 1
ATOM 1092 C CA . VAL A 1 144 ? -1.044 -5.486 -12.882 1.00 86.31 144 VAL A CA 1
ATOM 1093 C C . VAL A 1 144 ? -1.619 -6.164 -14.126 1.00 86.31 144 VAL A C 1
ATOM 1095 O O . VAL A 1 144 ? -0.887 -6.844 -14.842 1.00 86.31 144 VAL A O 1
ATOM 1098 N N . ARG A 1 145 ? -2.915 -5.973 -14.396 1.00 88.00 145 ARG A N 1
ATOM 1099 C CA . ARG A 1 145 ? -3.605 -6.572 -15.545 1.00 88.00 145 ARG A CA 1
ATOM 1100 C C . ARG A 1 145 ? -3.048 -6.027 -16.859 1.00 88.00 145 ARG A C 1
ATOM 1102 O O . ARG A 1 145 ? -2.608 -6.806 -17.696 1.00 88.00 145 ARG A O 1
ATOM 1109 N N . LEU A 1 146 ? -2.984 -4.702 -16.992 1.00 88.88 146 LEU A N 1
ATOM 1110 C CA . LEU A 1 146 ? -2.501 -4.036 -18.205 1.00 88.88 146 LEU A CA 1
ATOM 1111 C C . LEU A 1 146 ? -1.049 -4.398 -18.529 1.00 88.88 146 LEU A C 1
ATOM 1113 O O . LEU A 1 146 ? -0.711 -4.551 -19.696 1.00 88.88 146 LEU A O 1
ATOM 1117 N N . LEU A 1 147 ? -0.197 -4.579 -17.516 1.00 86.69 147 LEU A N 1
ATOM 1118 C CA . LEU A 1 147 ? 1.194 -4.984 -17.736 1.00 86.69 147 LEU A CA 1
ATOM 1119 C C . LEU A 1 147 ? 1.365 -6.453 -18.101 1.00 86.69 147 LEU A C 1
ATOM 1121 O O . LEU A 1 147 ? 2.343 -6.788 -18.761 1.00 86.69 147 LEU A O 1
ATOM 1125 N N . LYS A 1 148 ? 0.450 -7.324 -17.673 1.00 84.00 148 LYS A N 1
ATOM 1126 C CA . LYS A 1 148 ? 0.424 -8.715 -18.137 1.00 84.00 148 LYS A CA 1
ATOM 1127 C C . LYS A 1 148 ? -0.057 -8.818 -19.584 1.00 84.00 148 LYS A C 1
ATOM 1129 O O . LYS A 1 148 ? 0.412 -9.692 -20.300 1.00 84.00 148 LYS A O 1
ATOM 1134 N N . GLU A 1 149 ? -0.979 -7.947 -19.991 1.00 86.44 149 GLU A N 1
ATOM 1135 C CA . GLU A 1 149 ? -1.482 -7.874 -21.368 1.00 86.44 149 GLU A CA 1
ATOM 1136 C C . GLU A 1 149 ? -0.436 -7.279 -22.321 1.00 86.44 149 GLU A C 1
ATOM 1138 O O . GLU A 1 149 ? -0.146 -7.865 -23.360 1.00 86.44 149 GLU A O 1
ATOM 1143 N N . ASP A 1 150 ? 0.142 -6.129 -21.964 1.00 86.25 150 ASP A N 1
ATOM 1144 C CA . ASP A 1 150 ? 1.165 -5.458 -22.765 1.00 86.25 150 ASP A CA 1
ATOM 1145 C C . ASP A 1 150 ? 2.082 -4.579 -21.884 1.00 86.25 150 ASP A C 1
ATOM 1147 O O . ASP A 1 150 ? 1.772 -3.417 -21.585 1.00 86.25 150 ASP A O 1
ATOM 1151 N N . PRO A 1 151 ? 3.251 -5.093 -21.460 1.00 85.50 151 PRO A N 1
ATOM 1152 C CA . PRO A 1 151 ? 4.196 -4.325 -20.657 1.00 85.50 151 PRO A CA 1
ATOM 1153 C C . PRO A 1 151 ? 4.915 -3.229 -21.453 1.00 85.50 151 PRO A C 1
ATOM 1155 O O . PRO A 1 151 ? 5.443 -2.297 -20.840 1.00 85.50 151 PRO A O 1
ATOM 1158 N N . PHE A 1 152 ? 4.936 -3.282 -22.792 1.00 87.75 152 PHE A N 1
ATOM 1159 C CA . PHE A 1 152 ? 5.595 -2.262 -23.620 1.00 87.75 152 PHE A CA 1
ATOM 1160 C C . PHE A 1 152 ? 4.807 -0.954 -23.670 1.00 87.75 152 PHE A C 1
ATOM 1162 O O . PHE A 1 152 ? 5.392 0.108 -23.904 1.00 87.75 152 PHE A O 1
ATOM 1169 N N . ARG A 1 153 ? 3.523 -0.976 -23.292 1.00 89.00 153 ARG A N 1
ATOM 1170 C CA . ARG A 1 153 ? 2.752 0.252 -23.035 1.00 89.00 153 ARG A CA 1
ATOM 1171 C C . ARG A 1 153 ? 3.435 1.168 -22.039 1.00 89.00 153 ARG A C 1
ATOM 1173 O O . ARG A 1 153 ? 3.306 2.380 -22.151 1.00 89.00 153 ARG A O 1
ATOM 1180 N N . LEU A 1 154 ? 4.224 0.628 -21.105 1.00 88.62 154 LEU A N 1
ATOM 1181 C CA . LEU A 1 154 ? 5.015 1.438 -20.179 1.00 88.62 154 LEU A CA 1
ATOM 1182 C C . LEU A 1 154 ? 5.883 2.478 -20.886 1.00 88.62 154 LEU A C 1
ATOM 1184 O O . LEU A 1 154 ? 5.956 3.605 -20.403 1.00 88.62 154 LEU A O 1
ATOM 1188 N N . SER A 1 155 ? 6.514 2.126 -22.012 1.00 88.31 155 SER A N 1
ATOM 1189 C CA . SER A 1 155 ? 7.372 3.063 -22.746 1.00 88.31 155 SER A CA 1
ATOM 1190 C C . SER A 1 155 ? 6.621 4.154 -23.507 1.00 88.31 155 SER A C 1
ATOM 1192 O O . SER A 1 155 ? 7.240 5.125 -23.932 1.00 88.31 155 SER A O 1
ATOM 1194 N N . ILE A 1 156 ? 5.304 4.012 -23.652 1.00 86.75 156 ILE A N 1
ATOM 1195 C CA . ILE A 1 156 ? 4.434 4.960 -24.355 1.00 86.75 156 ILE A CA 1
ATOM 1196 C C . ILE A 1 156 ? 3.686 5.828 -23.334 1.00 86.75 156 ILE A C 1
ATOM 1198 O O . ILE A 1 156 ? 3.675 7.053 -23.417 1.00 86.75 156 ILE A O 1
ATOM 1202 N N . ASP A 1 157 ? 3.083 5.184 -22.337 1.00 87.62 157 ASP A N 1
ATOM 1203 C CA . ASP A 1 157 ? 2.136 5.788 -21.401 1.00 87.62 157 ASP A CA 1
ATOM 1204 C C . ASP A 1 157 ? 2.793 6.395 -20.150 1.00 87.62 157 ASP A C 1
ATOM 1206 O O . ASP A 1 157 ? 2.179 7.226 -19.473 1.00 87.62 157 ASP A O 1
ATOM 1210 N N . VAL A 1 158 ? 4.017 5.979 -19.793 1.00 86.62 158 VAL A N 1
ATOM 1211 C CA . VAL A 1 158 ? 4.678 6.398 -18.548 1.00 86.62 158 VAL A CA 1
ATOM 1212 C C . VAL A 1 158 ? 5.942 7.196 -18.855 1.00 86.62 158 VAL A C 1
ATOM 1214 O O . VAL A 1 158 ? 6.996 6.653 -19.182 1.00 86.62 158 VAL A O 1
ATOM 1217 N N . TRP A 1 159 ? 5.858 8.517 -18.674 1.00 82.06 159 TRP A N 1
ATOM 1218 C CA . TRP A 1 159 ? 6.985 9.424 -18.896 1.00 82.06 159 TRP A CA 1
ATOM 1219 C C . TRP A 1 159 ? 8.234 8.992 -18.120 1.00 82.06 159 TRP A C 1
ATOM 1221 O O . TRP A 1 159 ? 8.170 8.732 -16.914 1.00 82.06 159 TRP A O 1
ATOM 1231 N N . GLY A 1 160 ? 9.381 8.951 -18.804 1.00 78.19 160 GLY A N 1
ATOM 1232 C CA . GLY A 1 160 ? 10.669 8.544 -18.237 1.00 78.19 160 GLY A CA 1
ATOM 1233 C C . GLY A 1 160 ? 10.822 7.030 -18.048 1.00 78.19 160 GLY A C 1
ATOM 1234 O O . GLY A 1 160 ? 11.647 6.604 -17.233 1.00 78.19 160 GLY A O 1
ATOM 1235 N N . VAL A 1 161 ? 10.022 6.227 -18.754 1.00 83.81 161 VAL A N 1
ATOM 1236 C CA . VAL A 1 161 ? 10.224 4.786 -18.922 1.00 83.81 161 VAL A CA 1
ATOM 1237 C C . VAL A 1 161 ? 10.612 4.530 -20.372 1.00 83.81 161 VAL A C 1
ATOM 1239 O O . VAL A 1 161 ? 9.815 4.719 -21.273 1.00 83.81 161 VAL A O 1
ATOM 1242 N N . GLY A 1 162 ? 11.864 4.141 -20.609 1.00 82.75 162 GLY A N 1
ATOM 1243 C CA . GLY A 1 162 ? 12.319 3.734 -21.941 1.00 82.75 162 GLY A CA 1
ATOM 1244 C C . GLY A 1 162 ? 12.111 2.240 -22.188 1.00 82.75 162 GLY A C 1
ATOM 1245 O O . GLY A 1 162 ? 11.926 1.474 -21.234 1.00 82.75 162 GLY A O 1
ATOM 1246 N N . PHE A 1 163 ? 12.248 1.820 -23.450 1.00 82.44 163 PHE A N 1
ATOM 1247 C CA . PHE A 1 163 ? 12.112 0.425 -23.887 1.00 82.44 163 PHE A CA 1
ATOM 1248 C C . PHE A 1 163 ? 12.877 -0.557 -22.990 1.00 82.44 163 PHE A C 1
ATOM 1250 O O . PHE A 1 163 ? 12.291 -1.502 -22.490 1.00 82.44 163 PHE A O 1
ATOM 1257 N N . ARG A 1 164 ? 14.147 -0.285 -22.653 1.00 83.31 164 ARG A N 1
ATOM 1258 C CA . ARG A 1 164 ? 14.960 -1.169 -21.785 1.00 83.31 164 ARG A CA 1
ATOM 1259 C C . ARG A 1 164 ? 14.361 -1.424 -20.399 1.00 83.31 164 ARG A C 1
ATOM 1261 O O . ARG A 1 164 ? 14.645 -2.443 -19.777 1.00 83.31 164 ARG A O 1
ATOM 1268 N N . THR A 1 165 ? 13.609 -0.470 -19.856 1.00 83.25 165 THR A N 1
ATOM 1269 C CA . THR A 1 165 ? 12.955 -0.637 -18.552 1.00 83.25 165 THR A CA 1
ATOM 1270 C C . THR A 1 165 ? 11.639 -1.390 -18.699 1.00 83.25 165 THR A C 1
ATOM 1272 O O . THR A 1 165 ? 11.372 -2.261 -17.875 1.00 83.25 165 THR A O 1
ATOM 1275 N N . ALA A 1 166 ? 10.865 -1.102 -19.750 1.00 85.25 166 ALA A N 1
ATOM 1276 C CA . ALA A 1 166 ? 9.674 -1.877 -20.090 1.00 85.25 166 ALA A CA 1
ATOM 1277 C C . ALA A 1 166 ? 10.033 -3.345 -20.379 1.00 85.25 166 ALA A C 1
ATOM 1279 O O . ALA A 1 166 ? 9.426 -4.245 -19.817 1.00 85.25 166 ALA A O 1
ATOM 1280 N N . ASP A 1 167 ? 11.100 -3.581 -21.140 1.00 84.50 167 ASP A N 1
ATOM 1281 C CA . ASP A 1 167 ? 11.602 -4.901 -21.511 1.00 84.50 167 ASP A CA 1
ATOM 1282 C C . ASP A 1 167 ? 12.104 -5.720 -20.312 1.00 84.50 167 ASP A C 1
ATOM 1284 O O . ASP A 1 167 ? 11.884 -6.929 -20.232 1.00 84.50 167 ASP A O 1
ATOM 1288 N N . ARG A 1 168 ? 12.715 -5.062 -19.317 1.00 84.38 168 ARG A N 1
ATOM 1289 C CA . ARG A 1 168 ? 13.105 -5.711 -18.055 1.00 84.38 168 ARG A CA 1
ATOM 1290 C C . ARG A 1 168 ? 11.890 -6.194 -17.264 1.00 84.38 168 ARG A C 1
ATOM 1292 O O . ARG A 1 168 ? 11.927 -7.292 -16.718 1.00 84.38 168 ARG A O 1
ATOM 1299 N N . ILE A 1 169 ? 10.838 -5.375 -17.203 1.00 85.25 169 ILE A N 1
ATOM 1300 C CA . ILE A 1 169 ? 9.572 -5.734 -16.549 1.00 85.25 169 ILE A CA 1
ATOM 1301 C C . ILE A 1 169 ? 8.860 -6.830 -17.357 1.00 85.25 169 ILE A C 1
ATOM 1303 O O . ILE A 1 169 ? 8.392 -7.800 -16.779 1.00 85.25 169 ILE A O 1
ATOM 1307 N N . ALA A 1 170 ? 8.843 -6.741 -18.688 1.00 84.81 170 ALA A N 1
ATOM 1308 C CA . ALA A 1 170 ? 8.288 -7.775 -19.562 1.00 84.81 170 ALA A CA 1
ATOM 1309 C C . ALA A 1 170 ? 8.984 -9.131 -19.362 1.00 84.81 170 ALA A C 1
ATOM 1311 O O . ALA A 1 170 ? 8.330 -10.158 -19.203 1.00 84.81 170 ALA A O 1
ATOM 1312 N N . SER A 1 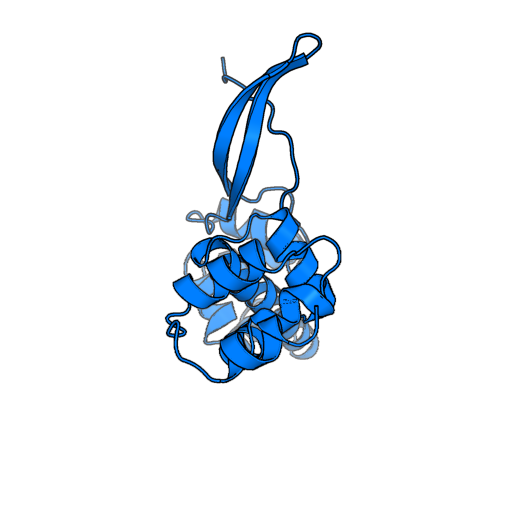171 ? 10.318 -9.117 -19.296 1.00 84.06 171 SER A N 1
ATOM 1313 C CA . SER A 1 171 ? 11.122 -10.322 -19.087 1.00 84.06 171 SER A CA 1
ATOM 1314 C C . SER A 1 171 ? 10.874 -10.940 -17.709 1.00 84.06 171 SER A C 1
ATOM 1316 O O . SER A 1 171 ? 10.757 -12.156 -17.600 1.00 84.06 171 SER A O 1
ATOM 1318 N N . SER A 1 172 ? 10.748 -10.128 -16.650 1.00 83.44 172 SER A N 1
ATOM 1319 C CA . SER A 1 172 ? 10.438 -10.645 -15.308 1.00 83.44 172 SER A CA 1
ATOM 1320 C C . SER A 1 172 ? 9.011 -11.189 -15.193 1.00 83.44 172 SER A C 1
ATOM 1322 O O . SER A 1 172 ? 8.769 -12.063 -14.366 1.00 83.44 172 SER A O 1
ATOM 1324 N N . LEU A 1 173 ? 8.086 -10.722 -16.039 1.00 82.12 173 LEU A N 1
ATOM 1325 C CA . LEU A 1 173 ? 6.724 -11.253 -16.167 1.00 82.12 173 LEU A CA 1
ATOM 1326 C C . LEU A 1 173 ? 6.651 -12.562 -16.972 1.00 82.12 173 LEU A C 1
ATOM 1328 O O . LEU A 1 173 ? 5.567 -13.129 -17.099 1.00 82.12 173 LEU A O 1
ATOM 1332 N N . GLY A 1 174 ? 7.778 -13.045 -17.507 1.00 74.94 174 GLY A N 1
ATOM 1333 C CA . GLY A 1 174 ? 7.838 -14.267 -18.307 1.00 74.94 174 GLY A CA 1
ATOM 1334 C C . GLY A 1 174 ? 7.370 -14.090 -19.753 1.00 74.94 174 GLY A C 1
ATOM 1335 O O . GLY A 1 174 ? 7.047 -15.079 -20.405 1.00 74.94 174 GLY A O 1
ATOM 1336 N N . ILE A 1 175 ? 7.320 -12.854 -20.265 1.00 69.19 175 ILE A N 1
ATOM 1337 C CA . ILE A 1 175 ? 7.000 -12.609 -21.674 1.00 69.19 175 ILE A CA 1
ATOM 1338 C C . ILE A 1 175 ? 8.226 -12.944 -22.524 1.00 69.19 175 ILE A C 1
ATOM 1340 O O . ILE A 1 175 ? 9.279 -12.314 -22.400 1.00 69.19 175 ILE A O 1
ATOM 1344 N N . ASP A 1 176 ? 8.069 -13.957 -23.378 1.00 57.97 176 ASP A N 1
ATOM 1345 C CA . ASP A 1 176 ? 9.126 -14.484 -24.238 1.00 57.97 176 ASP A CA 1
ATOM 1346 C C . ASP A 1 176 ? 9.608 -13.434 -25.257 1.00 57.97 176 ASP A C 1
ATOM 1348 O O . ASP A 1 176 ? 8.844 -12.605 -25.775 1.00 57.97 176 ASP A O 1
ATOM 1352 N N . ALA A 1 177 ? 10.899 -13.512 -25.574 1.00 52.16 177 ALA A N 1
ATOM 1353 C CA . ALA A 1 177 ? 11.596 -12.667 -26.522 1.00 52.16 177 ALA A CA 1
ATOM 1354 C C . ALA A 1 177 ? 11.055 -12.728 -27.952 1.00 52.16 177 ALA A C 1
ATOM 1356 O O . ALA A 1 177 ? 11.289 -11.786 -28.708 1.00 52.16 177 ALA A O 1
ATOM 1357 N N . GLY A 1 178 ? 10.323 -13.788 -28.299 1.00 50.16 178 GLY A N 1
ATOM 1358 C CA . GLY A 1 178 ? 9.674 -13.966 -29.599 1.00 50.16 178 GLY A CA 1
ATOM 1359 C C . GLY A 1 178 ? 8.198 -13.555 -29.671 1.00 50.16 178 GLY A C 1
ATOM 1360 O O . GLY A 1 178 ? 7.570 -13.797 -30.697 1.00 50.16 178 GLY A O 1
ATOM 1361 N N . SER A 1 179 ? 7.606 -12.982 -28.615 1.00 57.09 179 SER A N 1
ATOM 1362 C CA . SER A 1 179 ? 6.184 -12.600 -28.653 1.00 57.09 179 SER A CA 1
ATOM 1363 C C . SER A 1 179 ? 5.931 -11.417 -29.602 1.00 57.09 179 SER A C 1
ATOM 1365 O O . SER A 1 179 ? 6.685 -10.442 -29.607 1.00 57.09 179 SER A O 1
ATOM 1367 N N . GLU A 1 180 ? 4.832 -11.456 -30.371 1.00 56.03 180 GLU A N 1
ATOM 1368 C CA . GLU A 1 180 ? 4.438 -10.370 -31.294 1.00 56.03 180 GLU A CA 1
ATOM 1369 C C . GLU A 1 180 ? 4.399 -8.985 -30.622 1.00 56.03 180 GLU A C 1
ATOM 1371 O O . GLU A 1 180 ? 4.641 -7.970 -31.278 1.00 56.03 180 GLU A O 1
ATOM 1376 N N . ALA A 1 181 ? 4.122 -8.930 -29.314 1.00 53.84 181 ALA A N 1
ATOM 1377 C CA . ALA A 1 181 ? 4.131 -7.701 -28.524 1.00 53.84 181 ALA A CA 1
ATOM 1378 C C . ALA A 1 181 ? 5.514 -7.019 -28.518 1.00 53.84 181 ALA A C 1
ATOM 1380 O O . ALA A 1 181 ? 5.602 -5.799 -28.670 1.00 53.84 181 ALA A O 1
ATOM 1381 N N . ARG A 1 182 ? 6.605 -7.798 -28.424 1.00 55.19 182 ARG A N 1
ATOM 1382 C CA . ARG A 1 182 ? 7.982 -7.278 -28.459 1.00 55.19 182 ARG A CA 1
ATOM 1383 C C . ARG A 1 182 ? 8.364 -6.820 -29.876 1.00 55.19 182 ARG A C 1
ATOM 1385 O O . ARG A 1 182 ? 9.008 -5.784 -30.019 1.00 55.19 182 ARG A O 1
ATOM 1392 N N . SER A 1 183 ? 7.900 -7.515 -30.920 1.00 53.72 183 SER A N 1
ATOM 1393 C CA . SER A 1 183 ? 8.136 -7.143 -32.329 1.00 53.72 183 SER A CA 1
ATOM 1394 C C . SER A 1 183 ? 7.414 -5.856 -32.748 1.00 53.72 183 SER A C 1
ATOM 1396 O O . SER A 1 183 ? 7.995 -5.039 -33.461 1.00 53.72 183 SER A O 1
ATOM 1398 N N . ARG A 1 184 ? 6.176 -5.628 -32.281 1.00 55.94 184 AR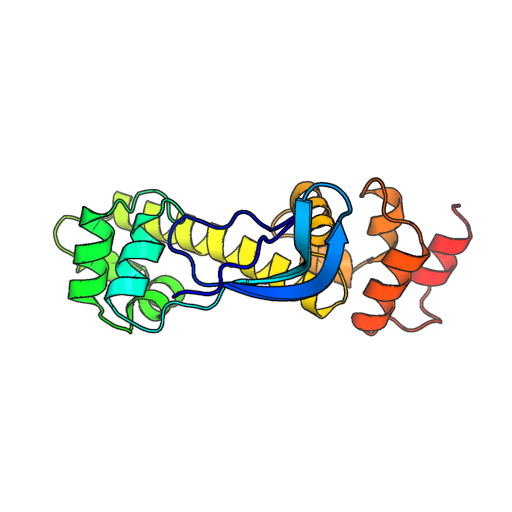G A N 1
ATOM 1399 C CA . ARG A 1 184 ? 5.433 -4.383 -32.564 1.00 55.94 184 ARG A CA 1
ATOM 1400 C C . ARG A 1 184 ? 6.055 -3.170 -31.874 1.00 55.94 184 ARG A C 1
ATOM 1402 O O . ARG A 1 184 ? 6.105 -2.104 -32.474 1.00 55.94 184 ARG A O 1
ATOM 1409 N N . ALA A 1 185 ? 6.575 -3.328 -30.655 1.00 53.25 185 ALA A N 1
ATOM 1410 C CA . ALA A 1 185 ? 7.205 -2.233 -29.915 1.00 53.25 185 ALA A CA 1
ATOM 1411 C C . ALA A 1 185 ? 8.503 -1.716 -30.570 1.00 53.25 185 ALA A C 1
ATOM 1413 O O . ALA A 1 185 ? 8.812 -0.534 -30.449 1.00 53.25 185 ALA A O 1
ATOM 1414 N N . VAL A 1 186 ? 9.240 -2.570 -31.291 1.00 54.81 186 VAL A N 1
ATOM 1415 C CA . VAL A 1 186 ? 10.475 -2.186 -32.006 1.00 54.81 186 VAL A CA 1
ATOM 1416 C C . VAL A 1 186 ? 10.193 -1.337 -33.255 1.00 54.81 186 VAL A C 1
ATOM 1418 O O . VAL A 1 186 ? 11.033 -0.530 -33.633 1.00 54.81 186 VAL A O 1
ATOM 1421 N N . LEU A 1 187 ? 9.022 -1.479 -33.884 1.00 49.44 187 LEU A N 1
ATOM 1422 C CA . LEU A 1 187 ? 8.681 -0.796 -35.142 1.00 49.44 187 LEU A CA 1
ATOM 1423 C C . LEU A 1 187 ? 8.072 0.607 -34.966 1.00 49.44 187 LEU A C 1
ATOM 1425 O O . LEU A 1 187 ? 7.928 1.323 -35.952 1.00 49.44 187 LEU A O 1
ATOM 1429 N N . VAL A 1 188 ? 7.688 0.994 -33.745 1.00 51.25 188 VAL A N 1
ATOM 1430 C CA . VAL A 1 188 ? 6.940 2.242 -33.467 1.00 51.25 188 VAL A CA 1
ATOM 1431 C C . VAL A 1 188 ? 7.799 3.290 -32.729 1.00 51.25 188 VAL A C 1
ATOM 1433 O O . VAL A 1 188 ? 7.277 4.307 -32.279 1.00 51.25 188 VAL A O 1
ATOM 1436 N N . GLN A 1 189 ? 9.111 3.064 -32.589 1.00 42.84 189 GLN A N 1
ATOM 1437 C CA . GLN A 1 189 ? 10.050 4.010 -31.959 1.00 42.84 189 GLN A CA 1
ATOM 1438 C C . GLN A 1 189 ? 10.867 4.797 -32.980 1.00 42.84 189 GLN A C 1
ATOM 1440 O O . GLN A 1 189 ? 11.337 4.181 -33.960 1.00 42.84 189 GLN A O 1
#

pLDDT: mean 82.0, std 12.16, range [35.72, 96.88]

Sequence (189 aa):
MKDRVTVVGTMPPLPSGTRVRIRGLHVVDAKHGSQLKVLSATELGPSTLHGLEKYLGSGAVSGVGPKYAKRIVEAFGLATLRVLDEEPERLREVEGIGRRKADTIADSWQAHRAVRDVMVFLQAHGASAGLAMRIFKRYGQDAVRLLKEDPFRLSIDVWGVGFRTADRIASSLGIDAGSEARSRAVLVQ

Foldseek 3Di:
DDPDAAEDDDADDDFPLWDKDFDFDWDQDPVPGTHGYGQYIATDQDPALVSQLCRQQSCLFPLGHSVLSNQLCVVQPNCSLVCLVPPLVCSCVRPPQDPVSSVSRSVSSVLSVLLNVQQVLCVLLPDGNVRSVQLCVQQPSCSVVVLLVALLVCCVRGPPDHPVNSVSSCVSSVNDPPDVSVVVSVVPD

Radius of gyration: 20.04 Å; chains: 1; bounding box: 53×33×56 Å